Protein AF-A0A7S1HD38-F1 (afdb_monomer_lite)

Structure (mmCIF, N/CA/C/O backbone):
data_AF-A0A7S1HD38-F1
#
_entry.id   AF-A0A7S1HD38-F1
#
loop_
_atom_site.group_PDB
_atom_site.id
_atom_site.type_symbol
_atom_site.label_atom_id
_atom_site.label_alt_id
_atom_site.label_comp_id
_atom_site.label_asym_id
_atom_site.label_entity_id
_atom_site.label_seq_id
_atom_site.pdbx_PDB_ins_code
_atom_site.Cartn_x
_atom_site.Cartn_y
_atom_site.Cartn_z
_atom_site.occupancy
_atom_site.B_iso_or_equiv
_atom_site.auth_seq_id
_atom_site.auth_comp_id
_atom_site.auth_asym_id
_atom_site.auth_atom_id
_atom_site.pdbx_PDB_model_num
ATOM 1 N N . ASN A 1 1 ? 83.736 0.493 -26.907 1.00 44.53 1 ASN A N 1
ATOM 2 C CA . ASN A 1 1 ? 83.013 -0.314 -27.907 1.00 44.53 1 ASN A CA 1
ATOM 3 C C . ASN A 1 1 ? 82.638 0.607 -29.044 1.00 44.53 1 ASN A C 1
ATOM 5 O O . ASN A 1 1 ? 81.553 1.161 -29.029 1.00 44.53 1 ASN A O 1
ATOM 9 N N . SER A 1 2 ? 83.587 0.997 -29.899 1.00 41.41 2 SER A N 1
ATOM 10 C CA . SER A 1 2 ? 84.361 0.103 -30.791 1.00 41.41 2 SER A CA 1
ATOM 11 C C . SER A 1 2 ? 83.361 -0.638 -31.693 1.00 41.41 2 SER A C 1
ATOM 13 O O . SER A 1 2 ? 82.497 -1.325 -31.169 1.00 41.41 2 SER A O 1
ATOM 15 N N . THR A 1 3 ? 83.370 -0.529 -33.017 1.00 50.12 3 THR A N 1
ATOM 16 C CA . THR A 1 3 ? 84.523 -0.379 -33.903 1.00 50.12 3 THR A CA 1
ATOM 17 C C . THR A 1 3 ? 84.022 0.049 -35.282 1.00 50.12 3 THR A C 1
ATOM 19 O O . THR A 1 3 ? 83.012 -0.458 -35.764 1.00 50.12 3 THR A O 1
ATOM 22 N N . SER A 1 4 ? 84.766 0.955 -35.906 1.00 56.19 4 SER A N 1
ATOM 23 C CA . SER A 1 4 ? 84.749 1.279 -37.328 1.00 56.19 4 SER A CA 1
ATOM 24 C C . SER A 1 4 ? 84.862 0.041 -38.224 1.00 56.19 4 SER A C 1
ATOM 26 O O . SER A 1 4 ? 85.579 -0.900 -37.878 1.00 56.19 4 SER A O 1
ATOM 28 N N . ARG A 1 5 ? 84.297 0.112 -39.434 1.00 54.03 5 ARG A N 1
ATOM 29 C CA . ARG A 1 5 ? 85.025 -0.256 -40.659 1.00 54.03 5 ARG A CA 1
ATOM 30 C C . ARG A 1 5 ? 84.313 0.253 -41.910 1.00 54.03 5 ARG A C 1
ATOM 32 O O . ARG A 1 5 ? 83.191 -0.144 -42.204 1.00 54.03 5 ARG A O 1
ATOM 39 N N . GLU A 1 6 ? 85.023 1.132 -42.609 1.00 58.62 6 GLU A N 1
ATOM 40 C CA . GLU A 1 6 ? 84.915 1.394 -44.042 1.00 58.62 6 GLU A CA 1
ATOM 41 C C . GLU A 1 6 ? 85.022 0.094 -44.840 1.00 58.62 6 GLU A C 1
ATOM 43 O O . GLU A 1 6 ? 85.846 -0.748 -44.477 1.00 58.62 6 GLU A O 1
ATOM 48 N N . ILE A 1 7 ? 84.289 -0.001 -45.956 1.00 59.28 7 ILE A N 1
ATOM 49 C CA . ILE A 1 7 ? 84.786 -0.583 -47.211 1.00 59.28 7 ILE A CA 1
ATOM 50 C C . ILE A 1 7 ? 84.172 0.210 -48.377 1.00 59.28 7 ILE A C 1
ATOM 52 O O . ILE A 1 7 ? 82.958 0.200 -48.580 1.00 59.28 7 ILE A O 1
ATOM 56 N N . GLU A 1 8 ? 85.045 0.891 -49.120 1.00 56.03 8 GLU A N 1
ATOM 57 C CA . GLU A 1 8 ? 84.831 1.381 -50.482 1.00 56.03 8 GLU A CA 1
ATOM 58 C C . GLU A 1 8 ? 84.830 0.227 -51.500 1.00 56.03 8 GLU A C 1
ATOM 60 O O . GLU A 1 8 ? 85.534 -0.770 -51.343 1.00 56.03 8 GLU A O 1
ATOM 65 N N . GLY A 1 9 ? 84.099 0.418 -52.597 1.00 45.62 9 GLY A N 1
ATOM 66 C CA . GLY A 1 9 ? 84.144 -0.398 -53.813 1.00 45.62 9 GLY A CA 1
ATOM 67 C C . GLY A 1 9 ? 82.824 -0.213 -54.564 1.00 45.62 9 GLY A C 1
ATOM 68 O O . GLY A 1 9 ? 81.785 -0.639 -54.083 1.00 45.62 9 GLY A O 1
ATOM 69 N N . GLY A 1 10 ? 82.746 0.522 -55.672 1.00 50.19 10 GLY A N 1
ATOM 70 C CA . GLY A 1 10 ? 83.590 0.377 -56.853 1.00 50.19 10 GLY A CA 1
ATOM 71 C C . GLY A 1 10 ? 82.898 -0.611 -57.791 1.00 50.19 10 GLY A C 1
ATOM 72 O O . GLY A 1 10 ? 83.090 -1.815 -57.661 1.00 50.19 10 GLY A O 1
ATOM 73 N N . GLY A 1 11 ? 82.048 -0.108 -58.689 1.00 45.62 11 GLY A N 1
ATOM 74 C CA . GLY A 1 11 ? 81.294 -0.952 -59.615 1.00 45.62 11 GLY A CA 1
ATOM 75 C C . GLY A 1 11 ? 80.188 -0.202 -60.342 1.00 45.62 11 GLY A C 1
ATOM 76 O O . GLY A 1 11 ? 79.011 -0.379 -60.040 1.00 45.62 11 GLY A O 1
ATOM 77 N N . GLU A 1 12 ? 80.574 0.625 -61.312 1.00 52.91 12 GLU A N 1
ATOM 78 C CA . GLU A 1 12 ? 79.694 1.123 -62.369 1.00 52.91 12 GLU A CA 1
ATOM 79 C C . GLU A 1 12 ? 79.200 -0.063 -63.213 1.00 52.91 12 GLU A C 1
ATOM 81 O O . GLU A 1 12 ? 79.776 -0.434 -64.231 1.00 52.91 12 GLU A O 1
ATOM 86 N N . GLY A 1 13 ? 78.132 -0.705 -62.748 1.00 52.00 13 GLY A N 1
ATOM 87 C CA . GLY A 1 13 ? 77.325 -1.630 -63.525 1.00 52.00 13 GLY A CA 1
ATOM 88 C C . GLY A 1 13 ? 76.049 -0.914 -63.925 1.00 52.00 13 GLY A C 1
ATOM 89 O O . GLY A 1 13 ? 75.088 -0.892 -63.159 1.00 52.00 13 GLY A O 1
ATOM 90 N N . ALA A 1 14 ? 76.043 -0.310 -65.112 1.00 53.03 14 ALA A N 1
ATOM 91 C CA . ALA A 1 14 ? 74.829 0.163 -65.757 1.00 53.03 14 ALA A CA 1
ATOM 92 C C . ALA A 1 14 ? 73.923 -1.043 -66.059 1.00 53.03 14 ALA A C 1
ATOM 94 O O . ALA A 1 14 ? 73.911 -1.577 -67.166 1.00 53.03 14 ALA A O 1
ATOM 95 N N . CYS A 1 15 ? 73.170 -1.499 -65.057 1.00 52.84 15 CYS A N 1
ATOM 96 C CA . CYS A 1 15 ? 72.021 -2.363 -65.263 1.00 52.84 15 CYS A CA 1
ATOM 97 C C . CYS A 1 15 ? 70.969 -1.523 -65.981 1.00 52.84 15 CYS A C 1
ATOM 99 O O . CYS A 1 15 ? 70.209 -0.780 -65.361 1.00 52.84 15 CYS A O 1
ATOM 101 N N . GLN A 1 16 ? 70.974 -1.621 -67.310 1.00 55.09 16 GLN A N 1
ATOM 102 C CA . GLN A 1 16 ? 69.841 -1.274 -68.149 1.00 55.09 16 GLN A CA 1
ATOM 103 C C . GLN A 1 16 ? 68.612 -1.972 -67.570 1.00 55.09 16 GLN A C 1
ATOM 105 O O . GLN A 1 16 ? 68.431 -3.181 -67.715 1.00 55.09 16 GLN A O 1
ATOM 110 N N . LEU A 1 17 ? 67.806 -1.195 -66.845 1.00 57.28 17 LEU A N 1
ATOM 111 C CA . LEU A 1 17 ? 66.462 -1.588 -66.473 1.00 57.28 17 LEU A CA 1
ATOM 112 C C . LEU A 1 17 ? 65.741 -1.942 -67.776 1.00 57.28 17 LEU A C 1
ATOM 114 O O . LEU A 1 17 ? 65.718 -1.107 -68.685 1.00 57.28 17 LEU A O 1
ATOM 118 N N . PRO A 1 18 ? 65.170 -3.150 -67.896 1.00 59.44 18 PRO A N 1
ATOM 119 C CA . PRO A 1 18 ? 64.325 -3.465 -69.026 1.00 59.44 18 PRO A CA 1
ATOM 120 C C . PRO A 1 18 ? 63.153 -2.488 -68.976 1.00 59.44 18 PRO A C 1
ATOM 122 O O . PRO A 1 18 ? 62.313 -2.545 -68.078 1.00 59.44 18 PRO A O 1
ATOM 125 N N . THR A 1 19 ? 63.123 -1.552 -69.922 1.00 59.28 19 THR A N 1
ATOM 126 C CA . THR A 1 19 ? 61.936 -0.774 -70.256 1.00 59.28 19 THR A CA 1
ATOM 127 C C . THR A 1 19 ? 60.921 -1.764 -70.803 1.00 59.28 19 THR A C 1
ATOM 129 O O . THR A 1 19 ? 60.842 -1.990 -72.009 1.00 59.28 19 THR A O 1
ATOM 132 N N . ALA A 1 20 ? 60.215 -2.436 -69.892 1.00 58.28 20 ALA A N 1
ATOM 133 C CA . ALA A 1 20 ? 59.027 -3.194 -70.217 1.00 58.28 20 ALA A CA 1
ATOM 134 C C . ALA A 1 20 ? 58.098 -2.218 -70.934 1.00 58.28 20 ALA A C 1
ATOM 136 O O . ALA A 1 20 ? 57.685 -1.216 -70.349 1.00 58.28 20 ALA A O 1
ATOM 137 N N . GLU A 1 21 ? 57.862 -2.461 -72.221 1.00 59.81 21 GLU A N 1
ATOM 138 C CA . GLU A 1 21 ? 56.866 -1.734 -72.990 1.00 59.81 21 GLU A CA 1
ATOM 139 C C . GLU A 1 21 ? 55.526 -1.916 -72.278 1.00 59.81 21 GLU A C 1
ATOM 141 O O . GLU A 1 21 ? 54.903 -2.979 -72.312 1.00 59.81 21 GLU A O 1
ATOM 146 N N . ILE A 1 22 ? 55.140 -0.882 -71.534 1.00 60.56 22 ILE A N 1
ATOM 147 C CA . ILE A 1 22 ? 53.881 -0.819 -70.815 1.00 60.56 22 ILE A CA 1
ATOM 148 C C . ILE A 1 22 ? 52.805 -0.779 -71.896 1.00 60.56 22 ILE A C 1
ATOM 150 O O . ILE A 1 22 ? 52.616 0.245 -72.556 1.00 60.56 22 ILE A O 1
ATOM 154 N N . ASN A 1 23 ? 52.100 -1.894 -72.082 1.00 60.97 23 ASN A N 1
ATOM 155 C CA . ASN A 1 23 ? 50.828 -1.945 -72.797 1.00 60.97 23 ASN A CA 1
ATOM 156 C C . ASN A 1 23 ? 49.798 -1.101 -72.012 1.00 60.97 23 ASN A C 1
ATOM 158 O O . ASN A 1 23 ? 48.935 -1.618 -71.305 1.00 60.97 23 ASN A O 1
ATOM 162 N N . SER A 1 24 ? 49.923 0.227 -72.119 1.00 61.56 24 SER A N 1
ATOM 163 C CA . SER A 1 24 ? 49.395 1.241 -71.189 1.00 61.56 24 SER A CA 1
ATOM 164 C C . SER A 1 24 ? 47.873 1.374 -71.138 1.00 61.56 24 SER A C 1
ATOM 166 O O . SER A 1 24 ? 47.343 2.046 -70.255 1.00 61.56 24 SER A O 1
ATOM 168 N N . GLY A 1 25 ? 47.150 0.716 -72.045 1.00 60.69 25 GLY A N 1
ATOM 169 C CA . GLY A 1 25 ? 45.687 0.743 -72.070 1.00 60.69 25 GLY A CA 1
ATOM 170 C C . GLY A 1 25 ? 45.025 -0.214 -71.072 1.00 60.69 25 GLY A C 1
ATOM 171 O O . GLY A 1 25 ? 43.976 0.109 -70.506 1.00 60.69 25 GLY A O 1
ATOM 172 N N . TYR A 1 26 ? 45.629 -1.383 -70.826 1.00 67.38 26 TYR A N 1
ATOM 173 C CA . TYR A 1 26 ? 45.029 -2.403 -69.959 1.00 67.38 26 TYR A CA 1
ATOM 174 C C . TYR A 1 26 ? 45.266 -2.104 -68.473 1.00 67.38 26 TYR A C 1
ATOM 176 O O . TYR A 1 26 ? 44.340 -2.243 -67.674 1.00 67.38 26 TYR A O 1
ATOM 184 N N . ASP A 1 27 ? 46.439 -1.580 -68.113 1.00 79.38 27 ASP A N 1
ATOM 185 C CA . ASP A 1 27 ? 46.802 -1.324 -66.713 1.00 79.38 27 ASP A CA 1
ATOM 186 C C . ASP A 1 27 ? 45.976 -0.197 -66.077 1.00 79.38 27 ASP A C 1
ATOM 188 O O . ASP A 1 27 ? 45.538 -0.316 -64.933 1.00 79.38 27 ASP A O 1
ATOM 192 N N . ALA A 1 28 ? 45.681 0.873 -66.824 1.00 82.81 28 ALA A N 1
ATOM 193 C CA . ALA A 1 28 ? 44.869 1.983 -66.321 1.00 82.81 28 ALA A CA 1
ATOM 194 C C . ALA A 1 28 ? 43.409 1.569 -66.070 1.00 82.81 28 ALA A C 1
ATOM 196 O O . ALA A 1 28 ? 42.813 1.948 -65.060 1.00 82.81 28 ALA A O 1
ATOM 197 N N . THR A 1 29 ? 42.846 0.751 -66.964 1.00 85.44 29 THR A N 1
ATOM 198 C CA . THR A 1 29 ? 41.470 0.247 -66.841 1.00 85.44 29 THR A CA 1
ATOM 199 C C . THR A 1 29 ? 41.341 -0.697 -65.648 1.00 85.44 29 THR A C 1
ATOM 201 O O . THR A 1 29 ? 40.405 -0.580 -64.856 1.00 85.44 29 THR A O 1
ATOM 204 N N . VAL A 1 30 ? 42.313 -1.597 -65.474 1.00 89.62 30 VAL A N 1
ATOM 205 C CA . VAL A 1 30 ? 42.367 -2.523 -64.338 1.00 89.62 30 VAL A CA 1
ATOM 206 C C . VAL A 1 30 ? 42.543 -1.757 -63.024 1.00 89.62 30 VAL A C 1
ATOM 208 O O . VAL A 1 30 ? 41.813 -2.008 -62.066 1.00 89.62 30 VAL A O 1
ATOM 211 N N . LEU A 1 31 ? 43.436 -0.767 -62.979 1.00 88.50 31 LEU A N 1
ATOM 212 C CA . LEU A 1 31 ? 43.665 0.053 -61.789 1.00 88.50 31 LEU A CA 1
ATOM 213 C C . LEU A 1 31 ? 42.431 0.884 -61.406 1.00 88.50 31 LEU A C 1
ATOM 215 O O . LEU A 1 31 ? 42.083 0.962 -60.227 1.00 88.50 31 LEU A O 1
ATOM 219 N N . PHE A 1 32 ? 41.728 1.457 -62.385 1.00 91.69 32 PHE A N 1
ATOM 220 C CA . PHE A 1 32 ? 40.479 2.179 -62.141 1.00 91.69 32 PHE A CA 1
ATOM 221 C C . PHE A 1 32 ? 39.370 1.249 -61.637 1.00 91.69 32 PHE A C 1
ATOM 223 O O . PHE A 1 32 ? 38.647 1.591 -60.698 1.00 91.69 32 PHE A O 1
ATOM 230 N N . PHE A 1 33 ? 39.263 0.051 -62.212 1.00 93.94 33 PHE A N 1
ATOM 231 C CA . PHE A 1 33 ? 38.321 -0.968 -61.763 1.00 93.94 33 PHE A CA 1
ATOM 232 C C . PHE A 1 33 ? 38.586 -1.379 -60.309 1.00 93.94 33 PHE A C 1
ATOM 234 O O . PHE A 1 33 ? 37.673 -1.346 -59.488 1.00 93.94 33 PHE A O 1
ATOM 241 N N . PHE A 1 34 ? 39.835 -1.681 -59.951 1.00 93.75 34 PHE A N 1
ATOM 242 C CA . PHE A 1 34 ? 40.180 -2.039 -58.574 1.00 93.75 34 PHE A CA 1
ATOM 243 C C . PHE A 1 34 ? 39.989 -0.876 -57.602 1.00 93.75 34 PHE A C 1
ATOM 245 O O . PHE A 1 34 ? 39.435 -1.074 -56.525 1.00 93.75 34 PHE A O 1
ATOM 252 N N . SER A 1 35 ? 40.392 0.338 -57.981 1.00 94.19 35 SER A N 1
ATOM 253 C CA . SER A 1 35 ? 40.224 1.525 -57.139 1.00 94.19 35 SER A CA 1
ATOM 254 C C . SER A 1 35 ? 38.746 1.816 -56.869 1.00 94.19 35 SER A C 1
ATOM 256 O O . SER A 1 35 ? 38.334 1.936 -55.716 1.00 94.19 35 SER A O 1
ATOM 258 N N . SER A 1 36 ? 37.913 1.833 -57.914 1.00 95.25 36 SER A N 1
ATOM 259 C CA . SER A 1 36 ? 36.468 2.046 -57.771 1.00 95.25 36 SER A CA 1
ATOM 260 C C . SER A 1 36 ? 35.791 0.927 -56.978 1.00 95.25 36 SER A C 1
ATOM 262 O O . SER A 1 36 ? 34.984 1.215 -56.095 1.00 95.25 36 SER A O 1
ATOM 264 N N . PHE A 1 37 ? 36.166 -0.334 -57.209 1.00 95.31 37 PHE A N 1
ATOM 265 C CA . PHE A 1 37 ? 35.668 -1.468 -56.434 1.00 95.31 37 PHE A CA 1
ATOM 266 C C . PHE A 1 37 ? 36.031 -1.353 -54.950 1.00 95.31 37 PHE A C 1
ATOM 268 O O . PHE A 1 37 ? 35.157 -1.504 -54.102 1.00 95.31 37 PHE A O 1
ATOM 275 N N . VAL A 1 38 ? 37.288 -1.038 -54.619 1.00 95.56 38 VAL A N 1
ATOM 276 C CA . VAL A 1 38 ? 37.741 -0.893 -53.227 1.00 95.56 38 VAL A CA 1
ATOM 277 C C . VAL A 1 38 ? 37.045 0.278 -52.542 1.00 95.56 38 VAL A C 1
ATOM 279 O O . VAL A 1 38 ? 36.614 0.128 -51.400 1.00 95.56 38 VAL A O 1
ATOM 282 N N . ILE A 1 39 ? 36.881 1.416 -53.222 1.00 95.94 39 ILE A N 1
ATOM 283 C CA . ILE A 1 39 ? 36.178 2.586 -52.677 1.00 95.94 39 ILE A CA 1
ATOM 284 C C . ILE A 1 39 ? 34.712 2.236 -52.402 1.00 95.94 39 ILE A C 1
ATOM 286 O O . ILE A 1 39 ? 34.227 2.465 -51.297 1.00 95.94 39 ILE A O 1
ATOM 290 N N . ILE A 1 40 ? 34.013 1.632 -53.365 1.00 94.62 40 ILE A N 1
ATOM 291 C CA . ILE A 1 40 ? 32.599 1.264 -53.216 1.00 94.62 40 ILE A CA 1
ATOM 292 C C . ILE A 1 40 ? 32.431 0.191 -52.136 1.00 94.62 40 ILE A C 1
ATOM 294 O O . ILE A 1 40 ? 31.593 0.340 -51.250 1.00 94.62 40 ILE A O 1
ATOM 298 N N . ALA A 1 41 ? 33.240 -0.868 -52.157 1.00 95.50 41 ALA A N 1
ATOM 299 C CA . ALA A 1 41 ? 33.150 -1.948 -51.183 1.00 95.50 41 ALA A CA 1
ATOM 300 C C . ALA A 1 41 ? 33.487 -1.463 -49.766 1.00 95.50 41 ALA A C 1
ATOM 302 O O . ALA A 1 41 ? 32.729 -1.705 -48.831 1.00 95.50 41 ALA A O 1
ATOM 303 N N . THR A 1 42 ? 34.583 -0.726 -49.597 1.00 94.31 42 THR A N 1
ATOM 304 C CA . THR A 1 42 ? 35.031 -0.289 -48.267 1.00 94.31 42 THR A CA 1
ATOM 305 C C . THR A 1 42 ? 34.136 0.807 -47.702 1.00 94.31 42 THR A C 1
ATOM 307 O O . THR A 1 42 ? 33.825 0.777 -46.518 1.00 94.31 42 THR A O 1
ATOM 310 N N . ILE A 1 43 ? 33.682 1.763 -48.520 1.00 94.81 43 ILE A N 1
ATOM 311 C CA . ILE A 1 43 ? 32.848 2.865 -48.025 1.00 94.81 43 ILE A CA 1
ATOM 312 C C . ILE A 1 43 ? 31.388 2.434 -47.898 1.00 94.81 43 ILE A C 1
ATOM 314 O O . ILE A 1 43 ? 30.750 2.757 -46.903 1.00 94.81 43 ILE A O 1
ATOM 318 N N . ILE A 1 44 ? 30.823 1.722 -48.875 1.00 96.31 44 ILE A N 1
ATOM 319 C CA . ILE A 1 44 ? 29.383 1.434 -48.877 1.00 96.31 44 ILE A CA 1
ATOM 320 C C . ILE A 1 44 ? 29.081 0.137 -48.124 1.00 96.31 44 ILE A C 1
ATOM 322 O O . ILE A 1 44 ? 28.258 0.158 -47.210 1.00 96.31 44 ILE A O 1
ATOM 326 N N . LEU A 1 45 ? 29.748 -0.981 -48.446 1.00 94.75 45 LEU A N 1
ATOM 327 C CA . LEU A 1 45 ? 29.399 -2.270 -47.828 1.00 94.75 45 LEU A CA 1
ATOM 328 C C . LEU A 1 45 ? 29.723 -2.294 -46.333 1.00 94.75 45 LEU A C 1
ATOM 330 O O . LEU A 1 45 ? 28.890 -2.750 -45.552 1.00 94.75 45 LEU A O 1
ATOM 334 N N . VAL A 1 46 ? 30.879 -1.767 -45.912 1.00 95.75 46 VAL A N 1
ATOM 335 C CA . VAL A 1 46 ? 31.245 -1.748 -44.482 1.00 95.75 46 VAL A CA 1
ATOM 336 C C . VAL A 1 46 ? 30.264 -0.897 -43.681 1.00 95.75 46 VAL A C 1
ATOM 338 O O . VAL A 1 46 ? 29.780 -1.349 -42.648 1.00 95.75 46 VAL A O 1
ATOM 341 N N . ASN A 1 47 ? 29.905 0.294 -44.170 1.00 95.25 47 ASN A N 1
ATOM 342 C CA . ASN A 1 47 ? 28.965 1.167 -43.464 1.00 95.25 47 ASN A CA 1
ATOM 343 C C . ASN A 1 47 ? 27.562 0.552 -43.361 1.00 95.25 47 ASN A C 1
ATOM 345 O O . ASN A 1 47 ? 26.938 0.654 -42.305 1.00 95.25 47 ASN A O 1
ATOM 349 N N . ILE A 1 48 ? 27.080 -0.131 -44.408 1.00 97.25 48 ILE A N 1
ATOM 350 C CA . ILE A 1 48 ? 25.801 -0.858 -44.356 1.00 97.25 48 ILE A CA 1
ATOM 351 C C . ILE A 1 48 ? 25.861 -1.970 -43.305 1.00 97.25 48 ILE A C 1
ATOM 353 O O . ILE A 1 48 ? 24.960 -2.076 -42.476 1.00 97.25 48 ILE A O 1
ATOM 357 N N . VAL A 1 49 ? 26.923 -2.779 -43.304 1.00 97.69 49 VAL A N 1
ATOM 358 C CA . VAL A 1 49 ? 27.076 -3.874 -42.337 1.00 97.69 49 VAL A CA 1
ATOM 359 C C . VAL A 1 49 ? 27.149 -3.338 -40.907 1.00 97.69 49 VAL A C 1
ATOM 361 O O . VAL A 1 49 ? 26.463 -3.860 -40.034 1.00 97.69 49 VAL A O 1
ATOM 364 N N . VAL A 1 50 ? 27.918 -2.274 -40.661 1.00 97.62 50 VAL A N 1
ATOM 365 C CA . VAL A 1 50 ? 28.010 -1.642 -39.335 1.00 97.62 50 VAL A CA 1
ATOM 366 C C . VAL A 1 50 ? 26.650 -1.122 -38.878 1.00 97.62 50 VAL A C 1
ATOM 368 O O . VAL A 1 50 ? 26.277 -1.357 -37.732 1.00 97.62 50 VAL A O 1
ATOM 371 N N . ALA A 1 51 ? 25.889 -0.471 -39.761 1.00 97.94 51 ALA A N 1
ATOM 372 C CA . ALA A 1 51 ? 24.555 0.017 -39.427 1.00 97.94 51 ALA A CA 1
ATOM 373 C C . ALA A 1 51 ? 23.610 -1.130 -39.034 1.00 97.94 51 ALA A C 1
ATOM 375 O O . ALA A 1 51 ? 22.945 -1.042 -38.005 1.00 97.94 51 ALA A O 1
ATOM 376 N N . VAL A 1 52 ? 23.606 -2.228 -39.796 1.00 97.94 52 VAL A N 1
ATOM 377 C CA . VAL A 1 52 ? 22.774 -3.408 -39.500 1.00 97.94 52 VAL A CA 1
ATOM 378 C C . VAL A 1 52 ? 23.189 -4.075 -38.184 1.00 97.94 52 VAL A C 1
ATOM 380 O O . VAL A 1 52 ? 22.331 -4.446 -37.385 1.00 97.94 52 VAL A O 1
ATOM 383 N N . LEU A 1 53 ? 24.494 -4.205 -37.922 1.00 97.25 53 LEU A N 1
ATOM 384 C CA . LEU A 1 53 ? 24.991 -4.794 -36.675 1.00 97.25 53 LEU A CA 1
ATOM 385 C C . LEU A 1 53 ? 24.680 -3.920 -35.454 1.00 97.25 53 LEU A C 1
ATOM 387 O O . LEU A 1 53 ? 24.326 -4.452 -34.403 1.00 97.25 53 LEU A O 1
ATOM 391 N N . LEU A 1 54 ? 24.797 -2.596 -35.582 1.00 97.75 54 LEU A N 1
ATOM 392 C CA . LEU A 1 54 ? 24.444 -1.670 -34.507 1.00 97.75 54 LEU A CA 1
ATOM 393 C C . LEU A 1 54 ? 22.945 -1.689 -34.214 1.00 97.75 54 LEU A C 1
ATOM 395 O O . LEU A 1 54 ? 22.572 -1.672 -33.043 1.00 97.75 54 LEU A O 1
ATOM 399 N N . ASP A 1 55 ? 22.100 -1.762 -35.240 1.00 97.88 55 ASP A N 1
ATOM 400 C CA . ASP A 1 55 ? 20.649 -1.807 -35.058 1.00 97.88 55 ASP A CA 1
ATOM 401 C C . ASP A 1 55 ? 20.207 -3.084 -34.326 1.00 97.88 55 ASP A C 1
ATOM 403 O O . ASP A 1 55 ? 19.498 -3.011 -33.318 1.00 97.88 55 ASP A O 1
ATOM 407 N N . GLU A 1 56 ? 20.715 -4.257 -34.732 1.00 97.12 56 GLU A N 1
ATOM 408 C CA . GLU A 1 56 ? 20.402 -5.511 -34.031 1.00 97.12 56 GLU A CA 1
ATOM 409 C C . GLU A 1 56 ? 20.977 -5.523 -32.607 1.00 97.12 56 GLU A C 1
ATOM 411 O O . GLU A 1 56 ? 20.319 -6.004 -31.682 1.00 97.12 56 GLU A O 1
ATOM 416 N N . PHE A 1 57 ? 22.164 -4.947 -32.389 1.00 97.75 57 PHE A N 1
ATOM 417 C CA . PHE A 1 57 ? 22.735 -4.812 -31.048 1.00 97.75 57 PHE A CA 1
ATOM 418 C C . PHE A 1 57 ? 21.866 -3.930 -30.142 1.00 97.75 57 PHE A C 1
ATOM 420 O O . PHE A 1 57 ? 21.528 -4.345 -29.032 1.00 97.75 57 PHE A O 1
ATOM 427 N N . ILE A 1 58 ? 21.453 -2.747 -30.612 1.00 96.69 58 ILE A N 1
ATOM 428 C CA . ILE A 1 58 ? 20.579 -1.836 -29.856 1.00 96.69 58 ILE A CA 1
ATOM 429 C C . ILE A 1 58 ? 19.243 -2.524 -29.554 1.00 96.69 58 ILE A C 1
ATOM 431 O O . ILE A 1 58 ? 18.783 -2.498 -28.409 1.00 96.69 58 ILE A O 1
ATOM 435 N N . CYS A 1 59 ? 18.657 -3.210 -30.540 1.00 96.69 59 CYS A N 1
ATOM 436 C CA . CYS A 1 59 ? 17.435 -3.984 -30.351 1.00 96.69 59 CYS A CA 1
ATOM 437 C C . CYS A 1 59 ? 17.607 -5.101 -29.311 1.00 96.69 59 CYS A C 1
ATOM 439 O O . CYS A 1 59 ? 16.748 -5.264 -28.444 1.00 96.69 59 CYS A O 1
ATOM 441 N N . SER A 1 60 ? 18.701 -5.865 -29.360 1.00 96.62 60 SER A N 1
ATOM 442 C CA . SER A 1 60 ? 18.973 -6.938 -28.398 1.00 96.62 60 SER A CA 1
ATOM 443 C C . SER A 1 60 ? 19.138 -6.399 -26.978 1.00 96.62 60 SER A C 1
ATOM 445 O O . SER A 1 60 ? 18.514 -6.916 -26.053 1.00 96.62 60 SER A O 1
ATOM 447 N N . VAL A 1 61 ? 19.919 -5.327 -26.804 1.00 96.50 61 VAL A N 1
ATOM 448 C CA . VAL A 1 61 ? 20.134 -4.688 -25.497 1.00 96.50 61 VAL A CA 1
ATOM 449 C C . VAL A 1 61 ? 18.821 -4.153 -24.927 1.00 96.50 61 VAL A C 1
ATOM 451 O O . VAL A 1 61 ? 18.547 -4.341 -23.740 1.00 96.50 61 VAL A O 1
ATOM 454 N N . GLN A 1 62 ? 17.976 -3.538 -25.759 1.00 95.19 62 GLN A N 1
ATOM 455 C CA . GLN A 1 62 ? 16.674 -3.042 -25.320 1.00 95.19 62 GLN A CA 1
ATOM 456 C C . GLN A 1 62 ? 15.744 -4.189 -24.897 1.00 95.19 62 GLN A C 1
ATOM 458 O O . GLN A 1 62 ? 15.175 -4.136 -23.809 1.00 95.19 62 GLN A O 1
ATOM 463 N N . ARG A 1 63 ? 15.646 -5.267 -25.691 1.00 95.12 63 ARG A N 1
ATOM 464 C CA . ARG A 1 63 ? 14.841 -6.453 -25.337 1.00 95.12 63 ARG A CA 1
ATOM 465 C C . ARG A 1 63 ? 15.300 -7.080 -24.021 1.00 95.12 63 ARG A C 1
ATOM 467 O O . ARG A 1 63 ? 14.465 -7.514 -23.229 1.00 95.12 63 ARG A O 1
ATOM 474 N N . ASP A 1 64 ? 16.605 -7.161 -23.787 1.00 93.38 64 ASP A N 1
ATOM 475 C CA . ASP A 1 64 ? 17.143 -7.752 -22.561 1.00 93.38 64 ASP A CA 1
ATOM 476 C C . ASP A 1 64 ? 16.907 -6.856 -21.343 1.00 93.38 64 ASP A C 1
ATOM 478 O O . ASP A 1 64 ? 16.542 -7.358 -20.275 1.00 93.38 64 ASP A O 1
ATOM 482 N N . LYS A 1 65 ? 17.004 -5.532 -21.512 1.00 93.25 65 LYS A N 1
ATOM 483 C CA . LYS A 1 65 ? 16.596 -4.566 -20.488 1.00 93.25 65 LYS A CA 1
ATOM 484 C C . LYS A 1 65 ? 15.111 -4.714 -20.145 1.00 93.25 65 LYS A C 1
ATOM 486 O O . LYS A 1 65 ? 14.777 -4.822 -18.966 1.00 93.25 65 LYS A O 1
ATOM 491 N N . ASP A 1 66 ? 14.241 -4.805 -21.148 1.00 92.56 66 ASP A N 1
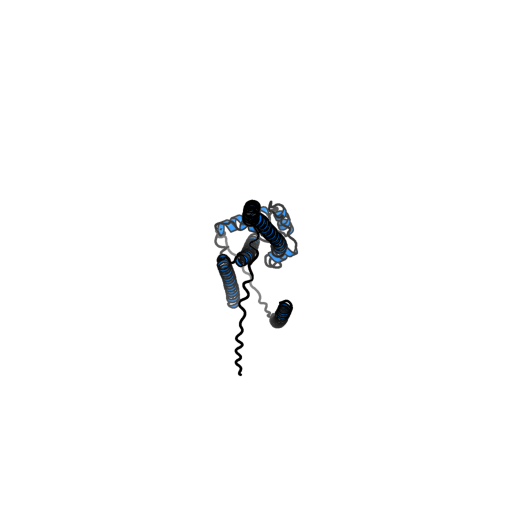ATOM 492 C CA . ASP A 1 66 ? 12.795 -4.948 -20.953 1.00 92.56 66 ASP A CA 1
ATOM 493 C C . ASP A 1 66 ? 12.446 -6.269 -20.243 1.00 92.56 66 ASP A C 1
ATOM 495 O O . ASP A 1 66 ? 11.638 -6.294 -19.312 1.00 92.56 66 ASP A O 1
ATOM 499 N N . LYS A 1 67 ? 13.102 -7.379 -20.617 1.00 92.88 67 LYS A N 1
ATOM 500 C CA . LYS A 1 67 ? 12.950 -8.674 -19.930 1.00 92.88 67 LYS A CA 1
ATOM 501 C C . LYS A 1 67 ? 13.393 -8.602 -18.474 1.00 92.88 67 LYS A C 1
ATOM 503 O O . LYS A 1 67 ? 12.722 -9.165 -17.608 1.00 92.88 67 LYS A O 1
ATOM 508 N N . LEU A 1 68 ? 14.513 -7.936 -18.195 1.00 90.06 68 LEU A N 1
ATOM 509 C CA . LEU A 1 68 ? 15.011 -7.768 -16.833 1.00 90.06 68 LEU A CA 1
ATOM 510 C C . LEU A 1 68 ? 14.053 -6.912 -15.996 1.00 90.06 68 LEU A C 1
ATOM 512 O O . LEU A 1 68 ? 13.784 -7.248 -14.842 1.00 90.06 68 LEU A O 1
ATOM 516 N N . GLU A 1 69 ? 13.511 -5.833 -16.562 1.00 87.19 69 GLU A N 1
ATOM 517 C CA . GLU A 1 69 ? 12.504 -5.001 -15.900 1.00 87.19 69 GLU A CA 1
ATOM 518 C C . GLU A 1 69 ? 11.218 -5.783 -15.610 1.00 87.19 69 GLU A C 1
ATOM 520 O O . GLU A 1 69 ? 10.695 -5.708 -14.496 1.00 87.19 69 GLU A O 1
ATOM 525 N N . GLU A 1 70 ? 10.739 -6.599 -16.550 1.00 88.12 70 GLU A N 1
ATOM 526 C CA . GLU A 1 70 ? 9.559 -7.437 -16.335 1.00 88.12 70 GLU A CA 1
ATOM 527 C C . GLU A 1 70 ? 9.811 -8.519 -15.272 1.00 88.12 70 GLU A C 1
ATOM 529 O O . GLU A 1 70 ? 8.985 -8.716 -14.378 1.00 88.12 70 GLU A O 1
ATOM 534 N N . GLN A 1 71 ? 10.982 -9.164 -15.274 1.00 86.56 71 GLN A N 1
ATOM 535 C CA . GLN A 1 71 ? 11.360 -10.098 -14.207 1.00 86.56 71 GLN A CA 1
ATOM 536 C C . GLN A 1 71 ? 11.430 -9.409 -12.841 1.00 86.56 71 GLN A C 1
ATOM 538 O O . GLN A 1 71 ? 10.921 -9.950 -11.856 1.00 86.56 71 GLN A O 1
ATOM 543 N N . LYS A 1 72 ? 11.993 -8.196 -12.769 1.00 81.94 72 LYS A N 1
ATOM 544 C CA . LYS A 1 72 ? 12.003 -7.391 -11.540 1.00 81.94 72 LYS A CA 1
ATOM 545 C C . LYS A 1 72 ? 10.585 -7.060 -11.076 1.00 81.94 72 LYS A C 1
ATOM 547 O O . LYS A 1 72 ? 10.300 -7.236 -9.894 1.00 81.94 72 LYS A O 1
ATOM 552 N N . ARG A 1 73 ? 9.678 -6.680 -11.985 1.00 77.19 73 ARG A N 1
ATOM 553 C CA . ARG A 1 73 ? 8.253 -6.441 -11.677 1.00 77.19 73 ARG A CA 1
ATOM 554 C C . ARG A 1 73 ? 7.541 -7.699 -11.187 1.00 77.19 73 ARG A C 1
ATOM 556 O O . ARG A 1 73 ? 6.660 -7.626 -10.335 1.00 77.19 73 ARG A O 1
ATOM 563 N N . GLN A 1 74 ? 7.894 -8.870 -11.705 1.00 81.06 74 GLN A N 1
ATOM 564 C CA . GLN A 1 74 ? 7.310 -10.131 -11.248 1.00 81.06 74 GLN A CA 1
ATOM 565 C C . GLN A 1 74 ? 7.849 -10.559 -9.880 1.00 81.06 74 GLN A C 1
ATOM 567 O O . GLN A 1 74 ? 7.088 -11.049 -9.041 1.00 81.06 74 GLN A O 1
ATOM 572 N N . LEU A 1 75 ? 9.143 -10.359 -9.626 1.00 79.06 75 LEU A N 1
ATOM 573 C CA . LEU A 1 75 ? 9.751 -10.627 -8.324 1.00 79.06 75 LEU A CA 1
ATOM 574 C C . LEU A 1 75 ? 9.240 -9.657 -7.257 1.00 79.06 75 LEU A C 1
ATOM 576 O O . LEU A 1 75 ? 8.906 -10.103 -6.160 1.00 79.06 75 LEU A O 1
ATOM 580 N N . SER A 1 76 ? 9.089 -8.369 -7.582 1.00 73.12 76 SER A N 1
ATOM 581 C CA . SER A 1 76 ? 8.512 -7.389 -6.658 1.00 73.12 76 SER A CA 1
ATOM 582 C C . SER A 1 76 ? 7.070 -7.747 -6.300 1.00 73.12 76 SER A C 1
ATOM 584 O O . SER A 1 76 ? 6.736 -7.768 -5.118 1.00 73.12 76 SER A O 1
ATOM 586 N N . LYS A 1 77 ? 6.250 -8.184 -7.269 1.00 73.50 77 LYS A N 1
ATOM 587 C CA . LYS A 1 77 ? 4.900 -8.716 -7.003 1.00 73.50 77 LYS A CA 1
ATOM 588 C C . LYS A 1 77 ? 4.917 -9.904 -6.035 1.00 73.50 77 LYS A C 1
ATOM 590 O O . LYS A 1 77 ? 4.074 -9.972 -5.148 1.00 73.50 77 LYS A O 1
ATOM 595 N N . LYS A 1 78 ? 5.871 -10.836 -6.160 1.00 72.44 78 LYS A N 1
ATOM 596 C CA . LYS A 1 78 ? 5.982 -11.989 -5.241 1.00 72.44 78 LYS A CA 1
ATOM 597 C C . LYS A 1 78 ? 6.377 -11.572 -3.824 1.00 72.44 78 LYS A C 1
ATOM 599 O O . LYS A 1 78 ? 5.858 -12.139 -2.864 1.00 72.44 78 LYS A O 1
ATOM 604 N N . THR A 1 79 ? 7.278 -10.604 -3.689 1.00 67.75 79 THR A N 1
ATOM 605 C CA . THR A 1 79 ? 7.709 -10.086 -2.383 1.00 67.75 79 THR A CA 1
ATOM 606 C C . THR A 1 79 ? 6.617 -9.247 -1.725 1.00 67.75 79 THR A C 1
ATOM 608 O O . THR A 1 79 ? 6.415 -9.356 -0.518 1.00 67.75 79 THR A O 1
ATOM 611 N N . TYR A 1 80 ? 5.843 -8.504 -2.518 1.00 65.88 80 TYR A N 1
ATOM 612 C CA . TYR A 1 80 ? 4.720 -7.695 -2.051 1.00 65.88 80 TYR A CA 1
ATOM 613 C C . TYR A 1 80 ? 3.699 -8.522 -1.255 1.00 65.88 80 TYR A C 1
ATOM 615 O O . TYR A 1 80 ? 3.303 -8.132 -0.159 1.00 65.88 80 TYR A O 1
ATOM 623 N N . TYR A 1 81 ? 3.358 -9.731 -1.718 1.00 65.38 81 TYR A N 1
ATOM 624 C CA . TYR A 1 81 ? 2.435 -10.616 -0.990 1.00 65.38 81 TYR A CA 1
ATOM 625 C C . TYR A 1 81 ? 2.946 -11.087 0.378 1.00 65.38 81 TYR A C 1
ATOM 627 O O . TYR A 1 81 ? 2.142 -11.537 1.188 1.00 65.38 81 TYR A O 1
ATOM 635 N N . LYS A 1 82 ? 4.255 -11.016 0.652 1.00 70.12 82 LYS A N 1
ATOM 636 C CA . LYS A 1 82 ? 4.815 -11.426 1.950 1.00 70.12 82 LYS A CA 1
ATOM 637 C C . LYS A 1 82 ? 4.754 -10.325 3.003 1.00 70.12 82 LYS A C 1
ATOM 639 O O . LYS A 1 82 ? 4.791 -10.635 4.188 1.00 70.12 82 LYS A O 1
ATOM 644 N N . ILE A 1 83 ? 4.714 -9.066 2.575 1.00 78.81 83 ILE A N 1
ATOM 645 C CA . ILE A 1 83 ? 4.789 -7.899 3.464 1.00 78.81 83 ILE A CA 1
ATOM 646 C C . ILE A 1 83 ? 3.427 -7.192 3.556 1.00 78.81 83 ILE A C 1
ATOM 648 O O . ILE A 1 83 ? 3.170 -6.470 4.519 1.00 78.81 83 ILE A O 1
ATOM 652 N N . SER A 1 84 ? 2.534 -7.425 2.589 1.00 86.62 84 SER A N 1
ATOM 653 C CA . SER A 1 84 ? 1.197 -6.840 2.575 1.00 86.62 84 SER A CA 1
ATOM 654 C C . SER A 1 84 ? 0.325 -7.381 3.714 1.00 86.62 84 SER A C 1
ATOM 656 O O . SER A 1 84 ? 0.237 -8.587 3.947 1.00 86.62 84 SER A O 1
ATOM 658 N N . GLY A 1 85 ? -0.326 -6.469 4.434 1.00 93.44 85 GLY A N 1
ATOM 659 C CA . GLY A 1 85 ? -1.289 -6.804 5.476 1.00 93.44 85 GLY A CA 1
ATOM 660 C C . GLY A 1 85 ? -2.625 -7.256 4.886 1.00 93.44 85 GLY A C 1
ATOM 661 O O . GLY A 1 85 ? -3.040 -6.795 3.823 1.00 93.44 85 GLY A O 1
ATOM 662 N N . ALA A 1 86 ? -3.361 -8.105 5.612 1.00 95.50 86 ALA A N 1
ATOM 663 C CA . ALA A 1 86 ? -4.651 -8.636 5.157 1.00 95.50 86 ALA A CA 1
ATOM 664 C C . ALA A 1 86 ? -5.690 -7.547 4.807 1.00 95.50 86 ALA A C 1
ATOM 666 O O . ALA A 1 86 ? -6.578 -7.779 3.987 1.00 95.50 86 ALA A O 1
ATOM 667 N N . LEU A 1 87 ? -5.579 -6.353 5.406 1.00 97.44 87 LEU A N 1
ATOM 668 C CA . LEU A 1 87 ? -6.490 -5.227 5.178 1.00 97.44 87 LEU A CA 1
ATOM 669 C C . LEU A 1 87 ? -6.009 -4.229 4.111 1.00 97.44 87 LEU A C 1
ATOM 671 O O . LEU A 1 87 ? -6.755 -3.307 3.792 1.00 97.44 87 LEU A O 1
ATOM 675 N N . ASP A 1 88 ? -4.822 -4.392 3.523 1.00 96.44 88 ASP A N 1
ATOM 676 C CA . ASP A 1 88 ? -4.239 -3.414 2.588 1.00 96.44 88 ASP A CA 1
ATOM 677 C C . ASP A 1 88 ? -5.161 -3.016 1.411 1.00 96.44 88 ASP A C 1
ATOM 679 O O . ASP A 1 88 ? -5.241 -1.817 1.113 1.00 96.44 88 ASP A O 1
ATOM 683 N N . PRO A 1 89 ? -5.937 -3.929 0.780 1.00 96.19 89 PRO A N 1
ATOM 684 C CA . PRO A 1 89 ? -6.874 -3.546 -0.283 1.00 96.19 89 PRO A CA 1
ATOM 685 C C . PRO A 1 89 ? -7.950 -2.559 0.191 1.00 96.19 89 PRO A C 1
ATOM 687 O O . PRO A 1 89 ? -8.335 -1.644 -0.534 1.00 96.19 89 PRO A O 1
ATOM 690 N N . LEU A 1 90 ? -8.418 -2.717 1.431 1.00 97.31 90 LEU A N 1
ATOM 691 C CA . LEU A 1 90 ? -9.355 -1.791 2.063 1.00 97.31 90 LEU A CA 1
ATOM 692 C C . LEU A 1 90 ? -8.654 -0.477 2.428 1.00 97.31 90 LEU A C 1
ATOM 694 O O . LEU A 1 90 ? -9.181 0.600 2.145 1.00 97.31 90 LEU A O 1
ATOM 698 N N . LEU A 1 91 ? -7.462 -0.548 3.022 1.00 97.81 91 LEU A N 1
ATOM 699 C CA . LEU A 1 91 ? -6.708 0.632 3.457 1.00 97.81 91 LEU A CA 1
ATOM 700 C C . LEU A 1 91 ? -6.329 1.540 2.284 1.00 97.81 91 LEU A C 1
ATOM 702 O O . LEU A 1 91 ? -6.368 2.756 2.430 1.00 97.81 91 LEU A O 1
ATOM 706 N N . THR A 1 92 ? -6.083 0.968 1.105 1.00 96.00 92 THR A N 1
ATOM 707 C CA . THR A 1 92 ? -5.856 1.719 -0.141 1.00 96.00 92 THR A CA 1
ATOM 708 C C . THR A 1 92 ? -7.031 2.652 -0.464 1.00 96.00 92 THR A C 1
ATOM 710 O O . THR A 1 92 ? -6.836 3.811 -0.832 1.00 96.00 92 THR A O 1
ATOM 713 N N . SER A 1 93 ? -8.271 2.189 -0.267 1.00 96.12 93 SER A N 1
ATOM 714 C CA . SER A 1 93 ? -9.463 3.025 -0.470 1.00 96.12 93 SER A CA 1
ATOM 715 C C . SER A 1 93 ? -9.625 4.105 0.609 1.00 96.12 93 SER A C 1
ATOM 717 O O . SER A 1 93 ? -10.112 5.198 0.322 1.00 96.12 93 SER A O 1
ATOM 719 N N . LEU A 1 94 ? -9.174 3.827 1.837 1.00 97.06 94 LEU A N 1
ATOM 720 C CA . LEU A 1 94 ? -9.244 4.760 2.965 1.00 97.06 94 LEU A CA 1
ATOM 721 C C . LEU A 1 94 ? -8.111 5.790 2.975 1.00 97.06 94 LEU A C 1
ATOM 723 O O . LEU A 1 94 ? -8.287 6.842 3.577 1.00 97.06 94 LEU A O 1
ATOM 727 N N . ALA A 1 95 ? -6.985 5.519 2.310 1.00 96.81 95 ALA A N 1
ATOM 728 C CA . ALA A 1 95 ? -5.816 6.400 2.273 1.00 96.81 95 ALA A CA 1
ATOM 729 C C . ALA A 1 95 ? -6.095 7.763 1.614 1.00 96.81 95 ALA A C 1
ATOM 731 O O . ALA A 1 95 ? -5.418 8.741 1.910 1.00 96.81 95 ALA A O 1
ATOM 732 N N . HIS A 1 96 ? -7.124 7.844 0.769 1.00 95.69 96 HIS A N 1
ATOM 733 C CA . HIS A 1 96 ? -7.537 9.062 0.073 1.00 95.69 96 HIS A CA 1
ATOM 734 C C . HIS A 1 96 ? -8.542 9.872 0.911 1.00 95.69 96 HIS A C 1
ATOM 736 O O . HIS A 1 96 ? -9.715 10.005 0.539 1.00 95.69 96 HIS A O 1
ATOM 742 N N . PHE A 1 97 ? -8.099 10.371 2.067 1.00 97.00 97 PHE A N 1
ATOM 743 C CA . PHE A 1 97 ? -8.879 11.243 2.951 1.00 97.00 97 PHE A CA 1
ATOM 744 C C . PHE A 1 97 ? -8.295 12.659 2.974 1.00 97.00 97 PHE A C 1
ATOM 746 O O . PHE A 1 97 ? -7.085 12.841 2.867 1.00 97.00 97 PHE A O 1
ATOM 753 N N . ASN A 1 98 ? -9.153 13.663 3.154 1.00 96.69 98 ASN A N 1
ATOM 754 C CA . ASN A 1 98 ? -8.718 15.068 3.169 1.00 96.69 98 ASN A CA 1
ATOM 755 C C . ASN A 1 98 ? -8.466 15.605 4.585 1.00 96.69 98 ASN A C 1
ATOM 757 O O . ASN A 1 98 ? -7.733 16.572 4.770 1.00 96.69 98 ASN A O 1
ATOM 761 N N . SER A 1 99 ? -9.104 15.008 5.594 1.00 97.38 99 SER A N 1
ATOM 762 C CA . SER A 1 99 ? -8.988 15.429 6.990 1.00 97.38 99 SER A CA 1
ATOM 763 C C . SER A 1 99 ? -9.189 14.260 7.954 1.00 97.38 99 SER A C 1
ATOM 765 O O . SER A 1 99 ? -9.769 13.229 7.608 1.00 97.38 99 SER A O 1
ATOM 767 N N . THR A 1 100 ? -8.755 14.434 9.203 1.00 95.62 100 THR A N 1
ATOM 768 C CA . THR A 1 100 ? -8.955 13.440 10.270 1.00 95.62 100 THR A CA 1
ATOM 769 C C . THR A 1 100 ? -10.434 13.122 10.504 1.00 95.62 100 THR A C 1
ATOM 771 O O . THR A 1 100 ? -10.762 11.973 10.800 1.00 95.62 100 THR A O 1
ATOM 774 N N . GLN A 1 101 ? -11.314 14.117 10.344 1.00 97.38 101 GLN A N 1
ATOM 775 C CA . GLN A 1 101 ? -12.761 13.967 10.505 1.00 97.38 101 GLN A CA 1
ATOM 776 C C . GLN A 1 101 ? -13.391 13.192 9.340 1.00 97.38 101 GLN A C 1
ATOM 778 O O . GLN A 1 101 ? -14.238 12.335 9.581 1.00 97.38 101 GLN A O 1
ATOM 783 N N . ASP A 1 102 ? -12.952 13.445 8.099 1.00 97.62 102 ASP A N 1
ATOM 784 C CA . ASP A 1 102 ? -13.354 12.656 6.923 1.00 97.62 102 ASP A CA 1
ATOM 785 C C . ASP A 1 102 ? -12.970 11.184 7.119 1.00 97.62 102 ASP A C 1
ATOM 787 O O . ASP A 1 102 ? -13.803 10.288 6.980 1.00 97.62 102 ASP A O 1
ATOM 791 N N . LEU A 1 103 ? -11.739 10.930 7.576 1.00 97.75 103 LEU A N 1
ATOM 792 C CA . LEU A 1 103 ? -11.292 9.579 7.898 1.00 97.75 103 LEU A CA 1
ATOM 793 C C . LEU A 1 103 ? -12.178 8.913 8.970 1.00 97.75 103 LEU A C 1
ATOM 795 O O . LEU A 1 103 ? -12.645 7.798 8.744 1.00 97.75 103 LEU A O 1
ATOM 799 N N . SER A 1 104 ? -12.478 9.584 10.090 1.00 97.75 104 SER A N 1
ATOM 800 C CA . SER A 1 104 ? -13.398 9.050 11.115 1.00 97.75 104 SER A CA 1
ATOM 801 C C . SER A 1 104 ? -14.796 8.766 10.558 1.00 97.75 104 SER A C 1
ATOM 803 O O . SER A 1 104 ? -15.386 7.728 10.860 1.00 97.75 104 SER A O 1
ATOM 805 N N . ALA A 1 105 ? -15.337 9.651 9.716 1.00 98.12 105 ALA A N 1
ATOM 806 C CA . ALA A 1 105 ? -16.657 9.473 9.115 1.00 98.12 105 ALA A CA 1
ATOM 807 C C . ALA A 1 105 ? -16.700 8.263 8.165 1.00 98.12 105 ALA A C 1
ATOM 809 O O . ALA A 1 105 ? -17.658 7.478 8.187 1.00 98.12 105 ALA A O 1
ATOM 810 N N . ARG A 1 106 ? -15.643 8.064 7.369 1.00 98.38 106 ARG A N 1
ATOM 811 C CA . ARG A 1 106 ? -15.489 6.894 6.492 1.00 98.38 106 ARG A CA 1
ATOM 812 C C . ARG A 1 106 ? -15.345 5.606 7.290 1.00 98.38 106 ARG A C 1
ATOM 814 O O . ARG A 1 106 ? -16.053 4.645 7.000 1.00 98.38 106 ARG A O 1
ATOM 821 N N . ILE A 1 107 ? -14.511 5.603 8.332 1.00 98.25 107 ILE A N 1
ATOM 822 C CA . ILE A 1 107 ? -14.354 4.460 9.245 1.00 98.25 107 ILE A CA 1
ATOM 823 C C . ILE A 1 107 ? -15.690 4.118 9.916 1.00 98.25 107 ILE A C 1
ATOM 825 O O . ILE A 1 107 ? -16.079 2.955 9.942 1.00 98.25 107 ILE A O 1
ATOM 829 N N . GLY A 1 108 ? -16.439 5.113 10.398 1.00 98.06 108 GLY A N 1
ATOM 830 C CA . GLY A 1 108 ? -17.755 4.894 11.005 1.00 98.06 108 GLY A CA 1
ATOM 831 C C . GLY A 1 108 ? -18.805 4.376 10.016 1.00 98.06 108 GLY A C 1
ATOM 832 O O . GLY A 1 108 ? -19.705 3.626 10.389 1.00 98.06 108 GLY A O 1
ATOM 833 N N . THR A 1 109 ? -18.706 4.743 8.740 1.00 98.06 109 THR A N 1
ATOM 834 C CA . THR A 1 109 ? -19.572 4.198 7.681 1.00 98.06 109 THR A CA 1
ATOM 835 C C . THR A 1 109 ? -19.202 2.758 7.348 1.00 98.06 109 THR A C 1
ATOM 837 O O . THR A 1 109 ? -20.090 1.917 7.239 1.00 98.06 109 THR A O 1
ATOM 840 N N . LEU A 1 110 ? -17.905 2.454 7.280 1.00 98.25 110 LEU A N 1
ATOM 841 C CA . LEU A 1 110 ? -17.410 1.091 7.137 1.00 98.25 110 LEU A CA 1
ATOM 842 C C . LEU A 1 110 ? -17.856 0.208 8.310 1.00 98.25 110 LEU A C 1
ATOM 844 O O . LEU A 1 110 ? -18.349 -0.886 8.075 1.00 98.25 110 LEU A O 1
ATOM 848 N N . TYR A 1 111 ? -17.749 0.688 9.552 1.00 98.38 111 TYR A N 1
ATOM 849 C CA . TYR A 1 111 ? -18.199 -0.049 10.736 1.00 98.38 111 TYR A CA 1
ATOM 850 C C . TYR A 1 111 ? -19.673 -0.447 10.628 1.00 98.38 111 TYR A C 1
ATOM 852 O O . TYR A 1 111 ? -20.005 -1.620 10.743 1.00 98.38 111 TYR A O 1
ATOM 860 N N . ARG A 1 112 ? -20.545 0.518 10.303 1.00 98.06 112 ARG A N 1
ATOM 861 C CA . ARG A 1 112 ? -21.985 0.280 10.104 1.00 98.06 112 ARG A CA 1
ATOM 862 C C . ARG A 1 112 ? -22.283 -0.702 8.973 1.00 98.06 112 ARG A C 1
ATOM 864 O O . ARG A 1 112 ? -23.287 -1.393 9.021 1.00 98.06 112 ARG A O 1
ATOM 871 N N . TYR A 1 113 ? -21.437 -0.752 7.947 1.00 98.00 113 TYR A N 1
ATOM 872 C CA . TYR A 1 113 ? -21.580 -1.720 6.862 1.00 98.00 113 TYR A CA 1
ATOM 873 C C . TYR A 1 113 ? -21.202 -3.147 7.293 1.00 98.00 113 TYR A C 1
ATOM 875 O O . TYR A 1 113 ? -21.763 -4.118 6.786 1.00 98.00 113 TYR A O 1
ATOM 883 N N . LEU A 1 114 ? -20.235 -3.276 8.204 1.00 97.81 114 LEU A N 1
ATOM 884 C CA . LEU A 1 114 ? -19.778 -4.560 8.737 1.00 97.81 114 LEU A CA 1
ATOM 885 C C . LEU A 1 114 ? -20.703 -5.095 9.846 1.00 97.81 114 LEU A C 1
ATOM 887 O O . LEU A 1 114 ? -20.841 -6.310 9.972 1.00 97.81 114 LEU A O 1
ATOM 891 N N . ASP A 1 115 ? -21.332 -4.203 10.613 1.00 97.81 115 ASP A N 1
ATOM 892 C CA . ASP A 1 115 ? -22.258 -4.491 11.719 1.00 97.81 115 ASP A CA 1
ATOM 893 C C . ASP A 1 115 ? -23.652 -4.866 11.180 1.00 97.81 115 ASP A C 1
ATOM 895 O O . ASP A 1 115 ? -24.571 -4.049 11.116 1.00 97.81 115 ASP A O 1
ATOM 899 N N . VAL A 1 116 ? -23.783 -6.107 10.697 1.00 95.94 116 VAL A N 1
ATOM 900 C CA . VAL A 1 116 ? -25.008 -6.599 10.040 1.00 95.94 116 VAL A CA 1
ATOM 901 C C . VAL A 1 116 ? -26.171 -6.738 11.023 1.00 95.94 116 VAL A C 1
ATOM 903 O O . VAL A 1 116 ? -27.320 -6.552 10.623 1.00 95.94 116 VAL A O 1
ATOM 906 N N . ASP A 1 117 ? -25.894 -7.078 12.281 1.00 96.44 117 ASP A N 1
ATOM 907 C CA . ASP A 1 117 ? -26.918 -7.298 13.302 1.00 96.44 117 ASP A CA 1
ATOM 908 C C . ASP A 1 117 ? -27.231 -6.040 14.137 1.00 96.44 117 ASP A C 1
ATOM 910 O O . ASP A 1 117 ? -28.165 -6.055 14.941 1.00 96.44 117 ASP A O 1
ATOM 914 N N . CYS A 1 118 ? -26.516 -4.933 13.890 1.00 95.31 118 CYS A N 1
ATOM 915 C CA . CYS A 1 118 ? -26.705 -3.629 14.528 1.00 95.31 118 CYS A CA 1
ATOM 916 C C . CYS A 1 118 ? -26.564 -3.675 16.056 1.00 95.31 118 CYS A C 1
ATOM 918 O O . CYS A 1 118 ? -27.134 -2.838 16.761 1.00 95.31 118 CYS A O 1
ATOM 920 N N . ASN A 1 119 ? -25.804 -4.634 16.589 1.00 96.31 119 ASN A N 1
ATOM 921 C CA . ASN A 1 119 ? -25.596 -4.773 18.028 1.00 96.31 119 ASN A CA 1
ATOM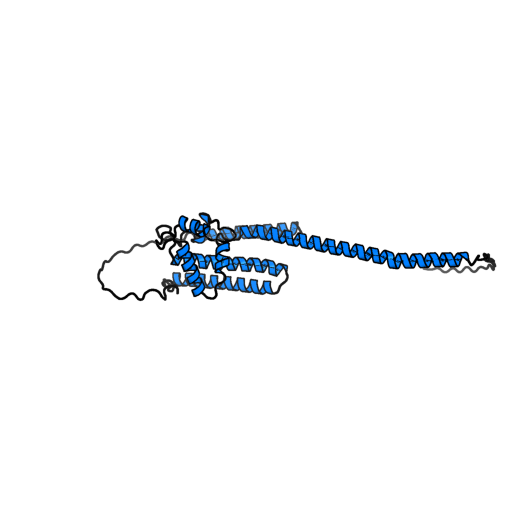 922 C C . ASN A 1 119 ? -24.497 -3.823 18.565 1.00 96.31 119 ASN A C 1
ATOM 924 O O . ASN A 1 119 ? -24.169 -3.865 19.760 1.00 96.31 119 ASN A O 1
ATOM 928 N N . HIS A 1 120 ? -23.933 -2.984 17.683 1.00 97.00 120 HIS A N 1
ATOM 929 C CA . HIS A 1 120 ? -22.841 -2.043 17.929 1.00 97.00 120 HIS A CA 1
ATOM 930 C C . HIS A 1 120 ? -21.514 -2.690 18.327 1.00 97.00 120 HIS A C 1
ATOM 932 O O . HIS A 1 120 ? -20.644 -2.023 18.894 1.00 97.00 120 HIS A O 1
ATOM 938 N N . ARG A 1 121 ? -21.308 -3.963 18.001 1.00 97.56 121 ARG A N 1
ATOM 939 C CA . ARG A 1 121 ? -20.096 -4.748 18.249 1.00 97.56 121 ARG A CA 1
ATOM 940 C C . ARG A 1 121 ? -19.811 -5.604 17.014 1.00 97.56 121 ARG A C 1
ATOM 942 O O . ARG A 1 121 ? -20.712 -5.991 16.291 1.00 97.56 121 ARG A O 1
ATOM 949 N N . LEU A 1 122 ? -18.541 -5.894 16.759 1.00 98.31 122 LEU A N 1
ATOM 950 C CA . LEU A 1 122 ? -18.136 -6.747 15.643 1.00 98.31 122 LEU A CA 1
ATOM 951 C C . LEU A 1 122 ? -17.477 -8.015 16.168 1.00 98.31 122 LEU A C 1
ATOM 953 O O . LEU A 1 122 ? -16.377 -7.982 16.730 1.00 98.31 122 LEU A O 1
ATOM 957 N N . SER A 1 123 ? -18.138 -9.147 15.952 1.00 98.06 123 SER A N 1
ATOM 958 C CA . SER A 1 123 ? -17.525 -10.461 16.108 1.00 98.06 123 SER A CA 1
ATOM 959 C C . SER A 1 123 ? -16.544 -10.750 14.963 1.00 98.06 123 SER A C 1
ATOM 961 O O . SER A 1 123 ? -16.612 -10.167 13.878 1.00 98.06 123 SER A O 1
ATOM 963 N N . PHE A 1 124 ? -15.636 -11.714 15.160 1.00 98.12 124 PHE A N 1
ATOM 964 C CA . PHE A 1 124 ? -14.731 -12.172 14.093 1.00 98.12 124 PHE A CA 1
ATOM 965 C C . PHE A 1 124 ? -15.490 -12.611 12.830 1.00 98.12 124 PHE A C 1
ATOM 967 O O . PHE A 1 124 ? -15.052 -12.339 11.711 1.00 98.12 124 PHE A O 1
ATOM 974 N N . THR A 1 125 ? -16.625 -13.293 13.006 1.00 98.19 125 THR A N 1
ATOM 975 C CA . THR A 1 125 ? -17.435 -13.801 11.896 1.00 98.19 125 THR A CA 1
ATOM 976 C C . THR A 1 125 ? -18.033 -12.654 11.092 1.00 98.19 125 THR A C 1
ATOM 978 O O . THR A 1 125 ? -17.886 -12.639 9.872 1.00 98.19 125 THR A O 1
ATOM 981 N N . GLU A 1 126 ? -18.635 -11.665 11.755 1.00 98.06 126 GLU A N 1
ATOM 982 C CA . GLU A 1 126 ? -19.185 -10.475 11.094 1.00 98.06 126 GLU A CA 1
ATOM 983 C C . GLU A 1 126 ? -18.100 -9.676 10.397 1.00 98.06 126 GLU A C 1
ATOM 985 O O . GLU A 1 126 ? -18.261 -9.310 9.235 1.00 98.06 126 GLU A O 1
ATOM 990 N N . PHE A 1 127 ? -16.955 -9.482 11.054 1.00 98.12 127 PHE A N 1
ATOM 991 C CA . PHE A 1 127 ? -15.862 -8.743 10.448 1.00 98.12 127 PHE A CA 1
ATOM 992 C C . PHE A 1 127 ? -15.348 -9.445 9.185 1.00 98.12 127 PHE A C 1
ATOM 994 O O . PHE A 1 127 ? -15.220 -8.822 8.132 1.00 98.12 127 PHE A O 1
ATOM 1001 N N . ARG A 1 128 ? -15.128 -10.765 9.241 1.00 98.00 128 ARG A N 1
ATOM 1002 C CA . ARG A 1 128 ? -14.671 -11.556 8.090 1.00 98.00 128 ARG A CA 1
ATOM 1003 C C . ARG A 1 128 ? -15.691 -11.565 6.952 1.00 98.00 128 ARG A C 1
ATOM 1005 O O . ARG A 1 128 ? -15.316 -11.360 5.798 1.00 98.00 128 ARG A O 1
ATOM 1012 N N . GLU A 1 129 ? -16.959 -11.845 7.243 1.00 97.94 129 GLU A N 1
ATOM 1013 C CA . GLU A 1 129 ? -18.002 -11.914 6.212 1.00 97.94 129 GLU A CA 1
ATOM 1014 C C . GLU A 1 129 ? -18.333 -10.528 5.645 1.00 97.94 129 GLU A C 1
ATOM 1016 O O . GLU A 1 129 ? -18.534 -10.391 4.439 1.00 97.94 129 GLU A O 1
ATOM 1021 N N . GLY A 1 130 ? -18.304 -9.485 6.472 1.00 97.44 130 GLY A N 1
ATOM 1022 C CA . GLY A 1 130 ? -18.440 -8.100 6.040 1.00 97.44 130 GLY A CA 1
ATOM 1023 C C . GLY A 1 130 ? -17.316 -7.682 5.089 1.00 97.44 130 GLY A C 1
ATOM 1024 O O . GLY A 1 130 ? -17.593 -7.150 4.014 1.00 97.44 130 GLY A O 1
ATOM 1025 N N . LEU A 1 131 ? -16.058 -8.015 5.404 1.00 97.81 131 LEU A N 1
ATOM 1026 C CA . LEU A 1 131 ? -14.919 -7.746 4.516 1.00 97.81 131 LEU A CA 1
ATOM 1027 C C . LEU A 1 131 ? -15.014 -8.504 3.184 1.00 97.81 131 LEU A C 1
ATOM 1029 O O . LEU A 1 131 ? -14.651 -7.952 2.147 1.00 97.81 131 LEU A O 1
ATOM 1033 N N . LYS A 1 132 ? -15.538 -9.737 3.173 1.00 96.94 132 LYS A N 1
ATOM 1034 C CA . LYS A 1 132 ? -15.763 -10.501 1.930 1.00 96.94 132 LYS A CA 1
ATOM 1035 C C . LYS A 1 132 ? -16.816 -9.872 1.015 1.00 96.94 132 LYS A C 1
ATOM 1037 O O . LYS A 1 132 ? -16.746 -10.070 -0.198 1.00 96.94 132 LYS A O 1
ATOM 1042 N N . LYS A 1 133 ? -17.797 -9.157 1.576 1.00 97.25 133 LYS A N 1
ATOM 1043 C CA . LYS A 1 133 ? -18.851 -8.467 0.810 1.00 97.25 133 LYS A CA 1
ATOM 1044 C C . LYS A 1 133 ? -18.346 -7.189 0.135 1.00 97.25 133 LYS A C 1
ATOM 1046 O O . LYS A 1 133 ? -18.962 -6.729 -0.828 1.00 97.25 133 LYS A O 1
ATOM 1051 N N . LEU A 1 134 ? -17.223 -6.632 0.593 1.00 96.69 134 LEU A N 1
ATOM 1052 C CA . LEU A 1 134 ? -16.613 -5.458 -0.024 1.00 96.69 134 LEU A CA 1
ATOM 1053 C C . LEU 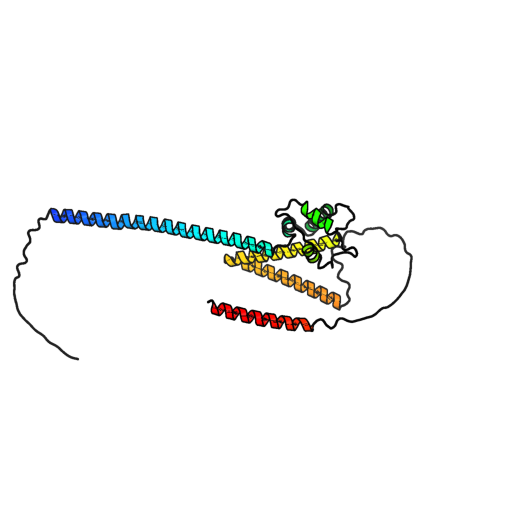A 1 134 ? -16.064 -5.801 -1.415 1.00 96.69 134 LEU A C 1
ATOM 1055 O O . LEU A 1 134 ? -15.331 -6.771 -1.605 1.00 96.69 134 LEU A O 1
ATOM 1059 N N . LYS A 1 135 ? -16.385 -4.961 -2.402 1.00 95.88 135 LYS A N 1
ATOM 1060 C CA . LYS A 1 135 ? -15.927 -5.103 -3.793 1.00 95.88 135 LYS A CA 1
ATOM 1061 C C . LYS A 1 135 ? -14.515 -4.534 -3.980 1.00 95.88 135 LYS A C 1
ATOM 1063 O O . LYS A 1 135 ? -14.309 -3.634 -4.787 1.00 95.88 135 LYS A O 1
ATOM 1068 N N . VAL A 1 136 ? -13.553 -5.040 -3.213 1.00 96.06 136 VAL A N 1
ATOM 1069 C CA . VAL A 1 136 ? -12.136 -4.656 -3.313 1.00 96.06 136 VAL A CA 1
ATOM 1070 C C . VAL A 1 136 ? -11.337 -5.694 -4.102 1.00 96.06 136 VAL A C 1
ATOM 1072 O O . VAL A 1 136 ? -11.649 -6.888 -4.080 1.00 96.06 136 VAL A O 1
ATOM 1075 N N . THR A 1 137 ? -10.308 -5.230 -4.812 1.00 92.81 137 THR A N 1
ATOM 1076 C CA . THR A 1 137 ? -9.384 -6.078 -5.577 1.00 92.81 137 THR A CA 1
ATOM 1077 C C . THR A 1 137 ? -7.962 -5.847 -5.061 1.00 92.81 137 THR A C 1
ATOM 1079 O O . THR A 1 137 ? -7.511 -4.705 -5.106 1.00 92.81 137 THR A O 1
ATOM 1082 N N . PRO A 1 138 ? -7.244 -6.888 -4.595 1.00 92.88 138 PRO A N 1
ATOM 1083 C CA . PRO A 1 138 ? -7.667 -8.287 -4.461 1.00 92.88 138 PRO A CA 1
ATOM 1084 C C . PRO A 1 138 ? -8.711 -8.504 -3.348 1.00 92.88 138 PRO A C 1
ATOM 1086 O O . PRO A 1 138 ? -8.857 -7.685 -2.443 1.00 92.88 138 PRO A O 1
ATOM 1089 N N . ARG A 1 139 ? -9.431 -9.636 -3.405 1.00 94.81 139 ARG A N 1
ATOM 1090 C CA . ARG A 1 139 ? -10.397 -10.014 -2.358 1.00 94.81 139 ARG A CA 1
ATOM 1091 C C . ARG A 1 139 ? -9.681 -10.237 -1.027 1.00 94.81 139 ARG A C 1
ATOM 1093 O O . ARG A 1 139 ? -8.725 -11.009 -0.967 1.00 94.81 139 ARG A O 1
ATOM 1100 N N . ILE A 1 140 ? -10.201 -9.627 0.034 1.00 96.25 140 ILE A N 1
ATOM 1101 C CA . ILE A 1 140 ? -9.648 -9.749 1.385 1.00 96.25 140 ILE A CA 1
ATOM 1102 C C . ILE A 1 140 ? -9.922 -11.151 1.936 1.00 96.25 140 ILE A C 1
ATOM 1104 O O . ILE A 1 140 ? -11.065 -11.611 1.983 1.00 96.25 140 ILE A O 1
ATOM 1108 N N . LYS A 1 141 ? -8.858 -11.830 2.372 1.00 95.38 141 LYS A N 1
ATOM 1109 C CA . LYS A 1 141 ? -8.921 -13.099 3.100 1.00 95.38 141 LYS A CA 1
ATOM 1110 C C . LYS A 1 141 ? -8.389 -12.853 4.504 1.00 95.38 141 LYS A C 1
ATOM 1112 O O . LYS A 1 141 ? -7.186 -12.736 4.677 1.00 95.38 141 LYS A O 1
ATOM 1117 N N . LEU A 1 142 ? -9.292 -12.752 5.474 1.00 97.12 142 LEU A N 1
ATOM 1118 C CA . LEU A 1 142 ? -8.928 -12.554 6.874 1.00 9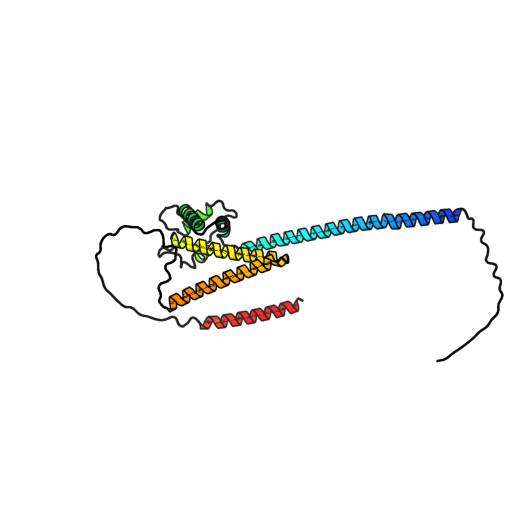7.12 142 LEU A CA 1
ATOM 1119 C C . LEU A 1 142 ? -8.899 -13.905 7.600 1.00 97.12 142 LEU A C 1
ATOM 1121 O O . LEU A 1 142 ? -9.940 -14.565 7.717 1.00 97.12 142 LEU A O 1
ATOM 1125 N N . THR A 1 143 ? -7.718 -14.316 8.062 1.00 96.88 143 THR A N 1
ATOM 1126 C CA . THR A 1 143 ? -7.537 -15.496 8.921 1.00 96.88 143 THR A CA 1
ATOM 1127 C C . THR A 1 143 ? -7.762 -15.150 10.395 1.00 96.88 143 THR A C 1
ATOM 1129 O O . THR A 1 143 ? -7.977 -13.987 10.752 1.00 96.88 143 THR A O 1
ATOM 1132 N N . LYS A 1 144 ? -7.777 -16.162 11.271 1.00 97.69 144 LYS A N 1
ATOM 1133 C CA . LYS A 1 144 ? -7.941 -15.922 12.711 1.00 97.69 144 LYS A CA 1
ATOM 1134 C C . LYS A 1 144 ? -6.681 -15.283 13.292 1.00 97.69 144 LYS A C 1
ATOM 1136 O O . LYS A 1 144 ? -6.778 -14.393 14.129 1.00 97.69 144 LYS A O 1
ATOM 1141 N N . GLU A 1 145 ? -5.532 -15.694 12.778 1.00 96.69 145 GLU A N 1
ATOM 1142 C CA . GLU A 1 145 ? -4.208 -15.183 13.096 1.00 96.69 145 GLU A CA 1
ATOM 1143 C C . GLU A 1 145 ? -4.099 -13.705 12.709 1.00 96.69 145 GLU A C 1
ATOM 1145 O O . GLU A 1 145 ? -3.685 -12.891 13.530 1.00 96.69 145 GLU A O 1
ATOM 1150 N N . ASP A 1 146 ? -4.566 -13.332 11.510 1.00 97.19 146 ASP A N 1
ATOM 1151 C CA . ASP A 1 146 ? -4.626 -11.926 11.093 1.00 97.19 146 ASP A CA 1
ATOM 1152 C C . ASP A 1 146 ? -5.513 -11.105 12.030 1.00 97.19 146 ASP A C 1
ATOM 1154 O O . ASP A 1 146 ? -5.141 -10.007 12.435 1.00 97.19 146 ASP A O 1
ATOM 1158 N N . TYR A 1 147 ? -6.690 -11.629 12.388 1.00 97.75 147 TYR A N 1
ATOM 1159 C CA . TYR A 1 147 ? -7.606 -10.942 13.296 1.00 97.75 147 TYR A CA 1
ATOM 1160 C C . TYR A 1 147 ? -6.986 -10.734 14.680 1.00 97.75 147 TYR A C 1
ATOM 1162 O O . TYR A 1 147 ? -7.078 -9.637 15.233 1.00 97.75 147 TYR A O 1
ATOM 1170 N N . ASP A 1 148 ? -6.317 -11.749 15.226 1.00 97.31 148 ASP A N 1
ATOM 1171 C CA . ASP A 1 148 ? -5.633 -11.641 16.512 1.00 97.31 148 ASP A CA 1
ATOM 1172 C C . ASP A 1 148 ? -4.465 -10.637 16.424 1.00 97.31 148 ASP A C 1
ATOM 1174 O O . ASP A 1 148 ? -4.336 -9.792 17.304 1.00 97.31 148 ASP A O 1
ATOM 1178 N N . LEU A 1 149 ? -3.677 -10.626 15.341 1.00 96.19 149 LEU A N 1
ATOM 1179 C CA . LEU A 1 149 ? -2.607 -9.636 15.128 1.00 96.19 149 LEU A CA 1
ATOM 1180 C C . LEU A 1 149 ? -3.147 -8.203 15.012 1.00 96.19 149 LEU A C 1
ATOM 1182 O O . LEU A 1 149 ? -2.627 -7.275 15.630 1.00 96.19 149 LEU A O 1
ATOM 1186 N N . ILE A 1 150 ? -4.208 -8.010 14.230 1.00 97.31 150 ILE A N 1
ATOM 1187 C CA . ILE A 1 150 ? -4.813 -6.697 13.982 1.00 97.31 150 ILE A CA 1
ATOM 1188 C C . ILE A 1 150 ? -5.473 -6.136 15.252 1.00 97.31 150 ILE A C 1
ATOM 1190 O O . ILE A 1 150 ? -5.464 -4.920 15.453 1.00 97.31 150 ILE A O 1
ATOM 1194 N N . THR A 1 151 ? -6.002 -7.006 16.117 1.00 97.50 151 THR A N 1
ATOM 1195 C CA . THR A 1 151 ? -6.625 -6.650 17.407 1.00 97.50 151 THR A CA 1
ATOM 1196 C C . THR A 1 151 ? -5.632 -6.611 18.573 1.00 97.50 151 THR A C 1
ATOM 1198 O O . THR A 1 151 ? -6.049 -6.534 19.729 1.00 97.50 151 THR A O 1
ATOM 1201 N N . ASP A 1 152 ? -4.329 -6.636 18.274 1.00 96.44 152 ASP A N 1
ATOM 1202 C CA . ASP A 1 152 ? -3.238 -6.601 19.250 1.00 96.44 152 ASP A CA 1
ATOM 1203 C C . ASP A 1 152 ? -3.301 -7.750 20.260 1.00 96.44 152 ASP A C 1
ATOM 1205 O O . ASP A 1 152 ? -3.344 -7.554 21.472 1.00 96.44 152 ASP A O 1
ATOM 1209 N N . HIS A 1 153 ? -3.395 -8.973 19.744 1.00 97.06 153 HIS A N 1
ATOM 1210 C CA . HIS A 1 153 ? -3.587 -10.191 20.526 1.00 97.06 153 HIS A CA 1
ATOM 1211 C C . HIS A 1 153 ? -4.765 -10.079 21.499 1.00 97.06 153 HIS A C 1
ATOM 1213 O O . HIS A 1 153 ? -4.682 -10.509 22.648 1.00 97.06 153 HIS A O 1
ATOM 1219 N N . ARG A 1 154 ? -5.885 -9.534 21.003 1.00 96.19 154 ARG A N 1
ATOM 1220 C CA . ARG A 1 154 ? -7.142 -9.310 21.735 1.00 96.19 154 ARG A CA 1
ATOM 1221 C C . ARG A 1 154 ? -7.140 -8.150 22.729 1.00 96.19 154 ARG A C 1
ATOM 1223 O O . ARG A 1 154 ? -8.167 -7.942 23.370 1.00 96.19 154 ARG A O 1
ATOM 1230 N N . ALA A 1 155 ? -6.069 -7.364 22.835 1.00 96.44 155 ALA A N 1
ATOM 1231 C CA . ALA A 1 155 ? -6.053 -6.199 23.724 1.00 96.44 155 ALA A CA 1
ATOM 1232 C C . ALA A 1 155 ? -7.092 -5.132 23.328 1.00 96.44 155 ALA A C 1
ATOM 1234 O O . ALA A 1 155 ? -7.560 -4.380 24.178 1.00 96.44 155 ALA A O 1
ATOM 1235 N N . LEU A 1 156 ? -7.493 -5.092 22.051 1.00 96.50 156 LEU A N 1
ATOM 1236 C CA . LEU A 1 156 ? -8.524 -4.186 21.529 1.00 96.50 156 LEU A CA 1
ATOM 1237 C C . LEU A 1 156 ? -9.923 -4.829 21.465 1.00 96.50 156 LEU A C 1
ATOM 1239 O O . LEU A 1 156 ? -10.816 -4.312 20.790 1.00 96.50 156 LEU A O 1
ATOM 1243 N N . LEU A 1 157 ? -10.132 -5.956 22.148 1.00 97.50 157 LEU A N 1
ATOM 1244 C CA . LEU A 1 157 ? -11.437 -6.606 22.266 1.00 97.50 157 LEU A CA 1
ATOM 1245 C C . LEU A 1 157 ? -12.067 -6.312 23.626 1.00 97.50 157 LEU A C 1
ATOM 1247 O O . LEU A 1 157 ? -11.385 -6.124 24.630 1.00 97.50 157 LEU A O 1
ATOM 1251 N N . ASN A 1 158 ? -13.395 -6.295 23.663 1.00 96.94 158 ASN A N 1
ATOM 1252 C CA . ASN A 1 158 ? -14.130 -6.256 24.920 1.00 96.94 158 ASN A CA 1
ATOM 1253 C C . ASN A 1 158 ? -14.070 -7.622 25.643 1.00 96.94 158 ASN A C 1
ATOM 1255 O O . ASN A 1 158 ? -13.546 -8.610 25.125 1.00 96.94 158 ASN A O 1
ATOM 1259 N N . ILE A 1 159 ? -14.692 -7.710 26.822 1.00 96.88 159 ILE A N 1
ATOM 1260 C CA . ILE A 1 159 ? -14.780 -8.951 27.618 1.00 96.88 159 ILE A CA 1
ATOM 1261 C C . ILE A 1 159 ? -15.437 -10.137 26.885 1.00 96.88 159 ILE A C 1
ATOM 1263 O O . ILE A 1 159 ? -15.262 -11.281 27.291 1.00 96.88 159 ILE A O 1
ATOM 1267 N N . ARG A 1 160 ? -16.195 -9.882 25.811 1.00 96.88 160 ARG A N 1
ATOM 1268 C CA . ARG A 1 160 ? -16.856 -10.905 24.983 1.00 96.88 160 ARG A CA 1
ATOM 1269 C C . ARG A 1 160 ? -16.010 -11.319 23.775 1.00 96.88 160 ARG A C 1
ATOM 1271 O O . ARG A 1 160 ? -16.432 -12.184 23.015 1.00 96.88 160 ARG A O 1
ATOM 1278 N N . GLY A 1 161 ? -14.831 -10.725 23.585 1.00 97.31 161 GLY A N 1
ATOM 1279 C CA . GLY A 1 161 ? -13.992 -10.966 22.411 1.00 97.31 161 GLY A CA 1
ATOM 1280 C C . GLY A 1 161 ? -14.493 -10.273 21.137 1.00 97.31 161 GLY A C 1
ATOM 1281 O O . GLY A 1 161 ? -14.160 -10.712 20.035 1.00 97.31 161 GLY A O 1
ATOM 1282 N N . GLU A 1 162 ? -15.292 -9.213 21.269 1.00 98.25 162 GLU A N 1
ATOM 1283 C CA . GLU A 1 162 ? -15.854 -8.437 20.157 1.00 98.25 162 GLU A CA 1
ATOM 1284 C C . GLU A 1 162 ? -15.206 -7.044 20.093 1.00 98.25 162 GLU A C 1
ATOM 1286 O O . GLU A 1 162 ? -14.791 -6.481 21.112 1.00 98.25 162 GLU A O 1
ATOM 1291 N N . VAL A 1 163 ? -15.120 -6.475 18.892 1.00 98.19 163 VAL A N 1
ATOM 1292 C CA . VAL A 1 163 ? -14.571 -5.132 18.656 1.00 98.19 163 VAL A CA 1
ATOM 1293 C C . VAL A 1 163 ? -15.693 -4.101 18.803 1.00 98.19 163 VAL A C 1
ATOM 1295 O O . VAL A 1 163 ? -16.717 -4.222 18.137 1.00 98.19 163 VAL A O 1
ATOM 1298 N N . THR A 1 164 ? -15.521 -3.084 19.651 1.00 97.94 164 THR A N 1
ATOM 1299 C CA . THR A 1 164 ? -16.450 -1.937 19.709 1.00 97.94 164 THR A CA 1
ATOM 1300 C C . THR A 1 164 ? -16.146 -0.931 18.600 1.00 97.94 164 THR A C 1
ATOM 1302 O O . THR A 1 164 ? -15.086 -0.982 17.975 1.00 97.94 164 THR A O 1
ATOM 1305 N N . ARG A 1 165 ? -17.041 0.032 18.367 1.00 97.44 165 ARG A N 1
ATOM 1306 C CA . ARG A 1 165 ? -16.844 1.076 17.351 1.00 97.44 165 ARG A CA 1
ATOM 1307 C C . ARG A 1 165 ? -15.559 1.879 17.570 1.00 97.44 165 ARG A C 1
ATOM 1309 O O . ARG A 1 165 ? -14.837 2.160 16.615 1.00 97.44 165 ARG A O 1
ATOM 1316 N N . GLU A 1 166 ? -15.270 2.228 18.815 1.00 96.75 166 GLU A N 1
ATOM 1317 C CA . GLU A 1 166 ? -14.106 3.023 19.207 1.00 96.75 166 GLU A CA 1
ATOM 1318 C C . GLU A 1 166 ? -12.824 2.220 18.963 1.00 96.75 166 GLU A C 1
ATOM 1320 O O . GLU A 1 166 ? -11.895 2.695 18.306 1.00 96.75 166 GLU A O 1
ATOM 1325 N N . ASN A 1 167 ? -12.811 0.955 19.395 1.00 96.94 167 ASN A N 1
ATOM 1326 C CA . ASN A 1 167 ? -11.683 0.057 19.168 1.00 96.94 167 ASN A CA 1
ATOM 1327 C C . ASN A 1 167 ? -11.482 -0.232 17.677 1.00 96.94 167 ASN A C 1
ATOM 1329 O O . ASN A 1 167 ? -10.343 -0.314 17.221 1.00 96.94 167 ASN A O 1
ATOM 1333 N N . PHE A 1 168 ? -12.557 -0.333 16.893 1.00 98.19 168 PHE A N 1
ATOM 1334 C CA . PHE A 1 168 ? -12.469 -0.487 15.444 1.00 98.19 168 PHE A CA 1
ATOM 1335 C C . PHE A 1 168 ? -11.773 0.706 14.790 1.00 98.19 168 PHE A C 1
ATOM 1337 O O . PHE A 1 168 ? -10.916 0.524 13.925 1.00 98.19 168 PHE A O 1
ATOM 1344 N N . GLU A 1 169 ? -12.089 1.929 15.218 1.00 97.88 169 GLU A N 1
ATOM 1345 C CA . GLU A 1 169 ? -11.407 3.117 14.715 1.00 97.88 169 GLU A CA 1
ATOM 1346 C C . GLU A 1 169 ? -9.916 3.112 15.065 1.00 97.88 169 GLU A C 1
ATOM 1348 O O . GLU A 1 169 ? -9.084 3.363 14.187 1.00 97.88 169 GLU A O 1
ATOM 1353 N N . VAL A 1 170 ? -9.561 2.747 16.300 1.00 96.62 170 VAL A N 1
ATOM 1354 C CA . VAL A 1 170 ? -8.159 2.582 16.718 1.00 96.62 170 VAL A CA 1
ATOM 1355 C C . VAL A 1 170 ? -7.446 1.542 15.850 1.00 96.62 170 VAL A C 1
ATOM 1357 O O . VAL A 1 170 ? -6.347 1.804 15.352 1.00 96.62 170 VAL A O 1
ATOM 1360 N N . ILE A 1 171 ? -8.085 0.393 15.610 1.00 97.38 171 ILE A N 1
ATOM 1361 C CA . ILE A 1 171 ? -7.569 -0.680 14.757 1.00 97.38 171 ILE A CA 1
ATOM 1362 C C . ILE A 1 171 ? -7.305 -0.160 13.341 1.00 97.38 171 ILE A C 1
ATOM 1364 O O . ILE A 1 171 ? -6.183 -0.279 12.848 1.00 97.38 171 ILE A O 1
ATOM 1368 N N . ILE A 1 172 ? -8.298 0.446 12.683 1.00 98.19 172 ILE A N 1
ATOM 1369 C CA . ILE A 1 172 ? -8.157 0.898 11.293 1.00 98.19 172 ILE A CA 1
ATOM 1370 C C . ILE A 1 172 ? -7.114 2.009 11.176 1.00 98.19 172 ILE A C 1
ATOM 1372 O O . ILE A 1 172 ? -6.307 1.979 10.251 1.00 98.19 172 ILE A O 1
ATOM 1376 N N . ARG A 1 173 ? -7.054 2.947 12.127 1.00 97.44 173 ARG A N 1
ATOM 1377 C CA . ARG A 1 173 ? -6.018 3.992 12.146 1.00 97.44 173 ARG A CA 1
ATOM 1378 C C . ARG A 1 173 ? -4.619 3.403 12.311 1.00 97.44 173 ARG A C 1
ATOM 1380 O O . ARG A 1 173 ? -3.705 3.807 11.591 1.00 97.44 173 ARG A O 1
ATOM 1387 N N . ARG A 1 174 ? -4.445 2.423 13.207 1.00 96.31 174 ARG A N 1
ATOM 1388 C CA . ARG A 1 174 ? -3.169 1.706 13.376 1.00 96.31 174 ARG A CA 1
ATOM 1389 C C . ARG A 1 174 ? -2.774 0.989 12.089 1.00 96.31 174 ARG A C 1
ATOM 1391 O O . ARG A 1 174 ? -1.639 1.126 11.641 1.00 96.31 174 ARG A O 1
ATOM 1398 N N . GLN A 1 175 ? -3.703 0.260 11.480 1.00 97.38 175 GLN A N 1
ATOM 1399 C CA . GLN A 1 175 ? -3.443 -0.480 10.249 1.00 97.38 175 GLN A CA 1
ATOM 1400 C C . GLN A 1 175 ? -3.144 0.454 9.072 1.00 97.38 175 GLN A C 1
ATOM 1402 O O . GLN A 1 175 ? -2.201 0.198 8.330 1.00 97.38 175 GLN A O 1
ATOM 1407 N N . LEU A 1 176 ? -3.857 1.578 8.945 1.00 97.25 176 LEU A N 1
ATOM 1408 C CA . LEU A 1 176 ? -3.603 2.591 7.918 1.00 97.25 176 LEU A CA 1
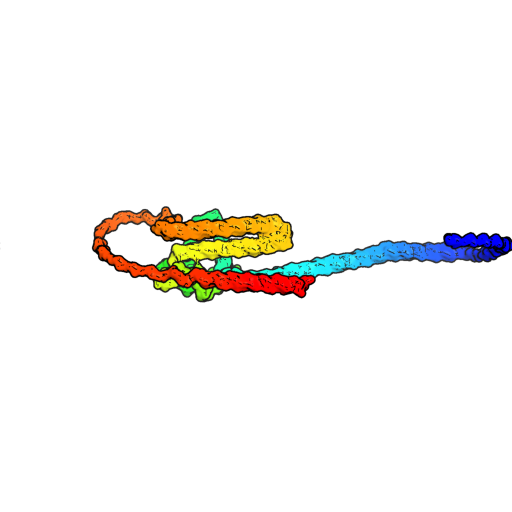ATOM 1409 C C . LEU A 1 176 ? -2.207 3.203 8.059 1.00 97.25 176 LEU A C 1
ATOM 1411 O O . LEU A 1 176 ? -1.501 3.367 7.069 1.00 97.25 176 LEU A O 1
ATOM 1415 N N . LYS A 1 177 ? -1.774 3.489 9.289 1.00 95.94 177 LYS A N 1
ATOM 1416 C CA . LYS A 1 177 ? -0.416 3.967 9.555 1.00 95.94 177 LYS A CA 1
ATOM 1417 C C . LYS A 1 177 ? 0.640 2.945 9.119 1.00 95.94 177 LYS A C 1
ATOM 1419 O O . LYS A 1 177 ? 1.579 3.314 8.419 1.00 95.94 177 LYS A O 1
ATOM 1424 N N . LEU A 1 178 ? 0.474 1.675 9.497 1.00 94.81 178 LEU A N 1
ATOM 1425 C CA . LEU A 1 178 ? 1.382 0.597 9.084 1.00 94.81 178 LEU A CA 1
ATOM 1426 C C . LEU A 1 178 ? 1.404 0.430 7.557 1.00 94.81 178 LEU A C 1
ATOM 1428 O O . LEU A 1 178 ? 2.465 0.226 6.975 1.00 94.81 178 LEU A O 1
ATOM 1432 N N . PHE A 1 179 ? 0.248 0.557 6.905 1.00 95.75 179 PHE A N 1
ATOM 1433 C CA . PHE A 1 179 ? 0.127 0.532 5.450 1.00 95.75 179 PHE A CA 1
ATOM 1434 C C . PHE A 1 179 ? 0.921 1.664 4.786 1.00 95.75 179 PHE A C 1
ATOM 1436 O O . PHE A 1 179 ? 1.718 1.400 3.890 1.00 95.75 179 PHE A O 1
ATOM 1443 N N . VAL A 1 180 ? 0.783 2.905 5.266 1.00 95.06 180 VAL A N 1
ATOM 1444 C CA . VAL A 1 180 ? 1.556 4.050 4.751 1.00 95.06 180 VAL A CA 1
ATOM 1445 C C . VAL A 1 180 ? 3.057 3.849 4.972 1.00 95.06 180 VAL A C 1
ATOM 1447 O O . VAL A 1 180 ? 3.847 4.109 4.069 1.00 95.06 180 VAL A O 1
ATOM 1450 N N . GLN A 1 181 ? 3.466 3.331 6.134 1.00 94.56 181 GLN A N 1
ATOM 1451 C CA . GLN A 1 181 ? 4.875 3.028 6.413 1.00 94.56 181 GLN A CA 1
ATOM 1452 C C . GLN A 1 181 ? 5.447 1.974 5.455 1.00 94.56 181 GLN A C 1
ATOM 1454 O O . GLN A 1 181 ? 6.560 2.154 4.956 1.00 94.56 181 GLN A O 1
ATOM 1459 N N . ARG A 1 182 ? 4.693 0.900 5.171 1.00 94.00 182 ARG A N 1
ATOM 1460 C CA . ARG A 1 182 ? 5.068 -0.104 4.162 1.00 94.00 182 ARG A CA 1
ATOM 1461 C C . ARG A 1 182 ? 5.207 0.533 2.783 1.00 94.00 182 ARG A C 1
ATOM 1463 O O . ARG A 1 182 ? 6.243 0.373 2.152 1.00 94.00 182 ARG A O 1
ATOM 1470 N N . HIS A 1 183 ? 4.227 1.333 2.370 1.00 92.62 183 HIS A N 1
ATOM 1471 C CA . HIS A 1 183 ? 4.247 1.993 1.067 1.00 92.62 183 HIS A CA 1
ATOM 1472 C C . HIS A 1 183 ? 5.434 2.957 0.912 1.00 92.62 183 HIS A C 1
ATOM 1474 O O . HIS A 1 183 ? 6.073 2.980 -0.135 1.00 92.62 183 HIS A O 1
ATOM 1480 N N . ILE A 1 184 ? 5.775 3.731 1.948 1.00 93.56 184 ILE A N 1
ATOM 1481 C CA . ILE A 1 184 ? 6.969 4.592 1.935 1.00 93.56 184 ILE A CA 1
ATOM 1482 C C . ILE A 1 184 ? 8.237 3.744 1.810 1.00 93.56 184 ILE A C 1
ATOM 1484 O O . ILE A 1 184 ? 9.129 4.097 1.043 1.00 93.56 184 ILE A O 1
ATOM 1488 N N . ALA A 1 185 ? 8.330 2.634 2.549 1.00 91.25 185 ALA A N 1
ATOM 1489 C CA . ALA A 1 185 ? 9.484 1.745 2.476 1.00 91.25 185 ALA A CA 1
ATOM 1490 C C . ALA A 1 185 ? 9.647 1.130 1.076 1.00 91.25 185 ALA A C 1
ATOM 1492 O O . ALA A 1 185 ? 10.763 1.118 0.560 1.00 91.25 185 ALA A O 1
ATOM 1493 N N . ASP A 1 186 ? 8.551 0.699 0.451 1.00 89.44 186 ASP A N 1
ATOM 1494 C CA . ASP A 1 186 ? 8.552 0.148 -0.906 1.00 89.44 186 ASP A CA 1
ATOM 1495 C C . ASP A 1 186 ? 8.970 1.213 -1.934 1.00 89.44 186 ASP A C 1
ATOM 1497 O O . ASP A 1 186 ? 9.920 1.007 -2.692 1.00 89.44 186 ASP A O 1
ATOM 1501 N N . SER A 1 187 ? 8.353 2.401 -1.894 1.00 90.69 187 SER A N 1
ATOM 1502 C CA . SER A 1 187 ? 8.714 3.519 -2.780 1.00 90.69 187 SER A CA 1
ATOM 1503 C C . SER A 1 187 ? 10.159 3.991 -2.584 1.00 90.69 187 SER A C 1
ATOM 1505 O O . SER A 1 187 ? 10.804 4.433 -3.533 1.00 90.69 187 SER A O 1
ATOM 1507 N N . MET A 1 188 ? 10.701 3.887 -1.368 1.00 92.12 188 MET A N 1
ATOM 1508 C CA . MET A 1 188 ? 12.093 4.228 -1.077 1.00 92.12 188 MET A CA 1
ATOM 1509 C C . MET A 1 188 ? 13.063 3.256 -1.759 1.00 92.12 188 MET A C 1
ATOM 1511 O O . MET A 1 188 ? 14.054 3.702 -2.334 1.00 92.12 188 MET A O 1
ATOM 1515 N N . VAL A 1 189 ? 12.778 1.947 -1.745 1.00 88.31 189 VAL A N 1
ATOM 1516 C CA . VAL A 1 189 ? 13.604 0.941 -2.439 1.00 88.31 189 VAL A CA 1
ATOM 1517 C C . VAL A 1 189 ? 13.631 1.211 -3.944 1.00 88.31 189 VAL A C 1
ATOM 1519 O O . VAL A 1 189 ? 14.701 1.172 -4.553 1.00 88.31 189 VAL A O 1
ATOM 1522 N N . GLU A 1 190 ? 12.482 1.535 -4.535 1.00 87.19 190 GLU A N 1
ATOM 1523 C CA . GLU A 1 190 ? 12.387 1.883 -5.956 1.00 87.19 190 GLU A CA 1
ATOM 1524 C C . GLU A 1 190 ? 13.155 3.173 -6.285 1.00 87.19 190 GLU A C 1
ATOM 1526 O O . GLU A 1 190 ? 13.938 3.207 -7.237 1.00 87.19 190 GLU A O 1
ATOM 1531 N N . ALA A 1 191 ? 13.005 4.219 -5.467 1.00 91.38 191 ALA A N 1
ATOM 1532 C CA . ALA A 1 191 ? 13.677 5.499 -5.680 1.00 91.38 191 ALA A CA 1
ATOM 1533 C C . ALA A 1 191 ? 15.209 5.408 -5.551 1.00 91.38 191 ALA A C 1
ATOM 1535 O O . ALA A 1 191 ? 15.925 6.067 -6.310 1.00 91.38 191 ALA A O 1
ATOM 1536 N N . ILE A 1 192 ? 15.718 4.574 -4.634 1.00 87.06 192 ILE A N 1
ATOM 1537 C CA . ILE A 1 192 ? 17.159 4.319 -4.472 1.00 87.06 192 ILE A CA 1
ATOM 1538 C C . ILE A 1 192 ? 17.731 3.652 -5.727 1.00 87.06 192 ILE A C 1
ATOM 1540 O O . ILE A 1 192 ? 18.786 4.060 -6.208 1.00 87.06 192 ILE A O 1
ATOM 1544 N N . GLN A 1 193 ? 17.024 2.673 -6.302 1.00 85.69 193 GLN A N 1
ATOM 1545 C CA . GLN A 1 193 ? 17.467 2.002 -7.532 1.00 85.69 193 GLN A CA 1
ATOM 1546 C C . GLN A 1 193 ? 17.542 2.952 -8.732 1.00 85.69 193 GLN A C 1
ATOM 1548 O O . GLN A 1 193 ? 18.349 2.737 -9.632 1.00 85.69 193 GLN A O 1
ATOM 1553 N N . GLN A 1 194 ? 16.722 4.003 -8.740 1.00 88.44 194 GLN A N 1
ATOM 1554 C CA . GLN A 1 194 ? 16.711 5.025 -9.785 1.00 88.44 194 GLN A CA 1
ATOM 1555 C C . GLN A 1 194 ? 17.656 6.201 -9.498 1.00 88.44 194 GLN A C 1
ATOM 1557 O O . GLN A 1 194 ? 17.657 7.172 -10.254 1.00 88.44 194 GLN A O 1
ATOM 1562 N N . SER A 1 195 ? 18.459 6.151 -8.425 1.00 87.94 195 SER A N 1
ATOM 1563 C CA . SER A 1 195 ? 19.336 7.254 -7.990 1.00 87.94 195 SER A CA 1
ATOM 1564 C C . SER A 1 195 ? 18.606 8.601 -7.844 1.00 87.94 195 SER A C 1
ATOM 1566 O O . SER A 1 195 ? 19.164 9.669 -8.091 1.00 87.94 195 SER A O 1
ATOM 1568 N N . SER A 1 196 ? 17.329 8.559 -7.455 1.00 90.31 196 SER A N 1
ATOM 1569 C CA . SER A 1 196 ? 16.483 9.747 -7.368 1.00 90.31 196 SER A CA 1
ATOM 1570 C C . SER A 1 196 ? 16.635 10.449 -6.019 1.00 90.31 196 SER A C 1
ATOM 1572 O O . SER A 1 196 ? 16.604 9.806 -4.968 1.00 90.31 196 SER A O 1
ATOM 1574 N N . GLN A 1 197 ? 16.683 11.786 -6.030 1.00 93.06 197 GLN A N 1
ATOM 1575 C CA . GLN A 1 197 ? 16.620 12.623 -4.817 1.00 93.06 197 GLN A CA 1
ATOM 1576 C C . GLN A 1 197 ? 15.369 12.336 -3.966 1.00 93.06 197 GLN A C 1
ATOM 1578 O O . GLN A 1 197 ? 15.372 12.534 -2.751 1.00 93.06 197 GLN A O 1
ATOM 1583 N N . VAL A 1 198 ? 14.311 11.804 -4.589 1.00 92.81 198 VAL A N 1
ATOM 1584 C CA . VAL A 1 198 ? 13.090 11.348 -3.911 1.00 92.81 198 VAL A CA 1
ATOM 1585 C C . VAL A 1 198 ? 13.399 10.287 -2.849 1.00 92.81 198 VAL A C 1
ATOM 1587 O O . VAL A 1 198 ? 12.764 10.288 -1.797 1.00 92.81 198 VAL A O 1
ATOM 1590 N N . GLY A 1 199 ? 14.404 9.430 -3.061 1.00 93.19 199 GLY A N 1
ATOM 1591 C CA . GLY A 1 199 ? 14.808 8.413 -2.087 1.00 93.19 199 GLY A CA 1
ATOM 1592 C C . GLY A 1 199 ? 15.271 9.024 -0.763 1.00 93.19 199 GLY A C 1
ATOM 1593 O O . GLY A 1 199 ? 14.832 8.587 0.300 1.00 93.19 199 GLY A O 1
ATOM 1594 N N . THR A 1 200 ? 16.073 10.091 -0.821 1.00 93.56 200 THR A N 1
ATOM 1595 C CA . THR A 1 200 ? 16.536 10.837 0.361 1.00 93.56 200 THR A CA 1
ATOM 1596 C C . THR A 1 200 ? 15.368 11.460 1.124 1.00 93.56 200 THR A C 1
ATOM 1598 O O . THR A 1 200 ? 15.316 11.388 2.351 1.00 93.56 200 THR A O 1
ATOM 1601 N N . VAL A 1 201 ? 14.395 12.029 0.404 1.00 95.94 201 VAL A N 1
ATOM 1602 C CA . VAL A 1 201 ? 13.195 12.630 1.007 1.00 95.94 201 VAL A CA 1
ATOM 1603 C C . VAL A 1 201 ? 12.327 11.568 1.686 1.00 95.94 201 VAL A C 1
ATOM 1605 O O . VAL A 1 201 ? 11.912 11.757 2.828 1.00 95.94 201 VAL A O 1
ATOM 1608 N N . LEU A 1 202 ? 12.082 10.433 1.025 1.00 93.31 202 LEU A N 1
ATOM 1609 C CA . LEU A 1 202 ? 11.312 9.323 1.597 1.00 93.31 202 LEU A CA 1
ATOM 1610 C C . LEU A 1 202 ? 12.004 8.720 2.824 1.00 93.31 202 LEU A C 1
ATOM 1612 O O . LEU A 1 202 ? 11.338 8.386 3.805 1.00 93.31 202 LEU A O 1
ATOM 1616 N N . PHE A 1 203 ? 13.335 8.630 2.802 1.00 93.31 203 PHE A N 1
ATOM 1617 C CA . PHE A 1 203 ? 14.119 8.196 3.952 1.00 93.31 203 PHE A CA 1
ATOM 1618 C C . PHE A 1 203 ? 13.982 9.164 5.134 1.00 93.31 203 PHE A C 1
ATOM 1620 O O . PHE A 1 203 ? 13.665 8.733 6.242 1.00 93.31 203 PHE A O 1
ATOM 1627 N N . ALA A 1 204 ? 14.131 10.472 4.900 1.00 96.19 204 ALA A N 1
ATOM 1628 C CA . ALA A 1 204 ? 13.932 11.490 5.931 1.00 96.19 204 ALA A CA 1
ATOM 1629 C C . ALA A 1 204 ? 12.505 11.456 6.509 1.00 96.19 204 ALA A C 1
ATOM 1631 O O . ALA A 1 204 ? 12.326 11.534 7.725 1.00 96.19 204 ALA A O 1
ATOM 1632 N N . LEU A 1 205 ? 11.489 11.262 5.660 1.00 96.19 205 LEU A N 1
ATOM 1633 C CA . LEU A 1 205 ? 10.100 11.106 6.095 1.00 96.19 205 LEU A CA 1
ATOM 1634 C C . LEU A 1 205 ? 9.918 9.863 6.979 1.00 96.19 205 LEU A C 1
ATOM 1636 O O . LEU A 1 205 ? 9.270 9.938 8.022 1.00 96.19 205 LEU A O 1
ATOM 1640 N N . LYS A 1 206 ? 10.524 8.731 6.603 1.00 93.62 206 LYS A N 1
ATOM 1641 C CA . LYS A 1 206 ? 10.496 7.500 7.403 1.00 93.62 206 LYS A CA 1
ATOM 1642 C C . LYS A 1 206 ? 11.157 7.694 8.771 1.00 93.62 206 LYS A C 1
ATOM 1644 O O . LYS A 1 206 ? 10.595 7.249 9.770 1.00 93.62 206 LYS A O 1
ATOM 1649 N N . LEU A 1 207 ? 12.303 8.379 8.826 1.00 94.25 207 LEU A N 1
ATOM 1650 C CA . LEU A 1 207 ? 12.966 8.727 10.087 1.00 94.25 207 LEU A CA 1
ATOM 1651 C C . LEU A 1 207 ? 12.068 9.597 10.970 1.00 94.25 207 LEU A C 1
ATOM 1653 O O . LEU A 1 207 ? 11.912 9.305 12.152 1.00 94.25 207 LEU A O 1
ATOM 1657 N N . LEU A 1 208 ? 11.422 10.616 10.398 1.00 96.56 208 LEU A N 1
ATOM 1658 C CA . LEU A 1 208 ? 10.512 11.485 11.142 1.00 96.56 208 LEU A CA 1
ATOM 1659 C C . LEU A 1 208 ? 9.328 10.705 11.731 1.00 96.56 208 LEU A C 1
ATOM 1661 O O . LEU A 1 208 ? 8.987 10.898 12.895 1.00 96.56 208 LEU A O 1
ATOM 1665 N N . MET A 1 209 ? 8.723 9.794 10.960 1.00 94.12 209 MET A N 1
ATOM 1666 C CA . MET A 1 209 ? 7.639 8.939 11.460 1.00 94.12 209 MET A CA 1
ATOM 1667 C C . MET A 1 209 ? 8.090 8.053 12.627 1.00 94.12 209 MET A C 1
ATOM 1669 O O . MET A 1 209 ? 7.329 7.875 13.574 1.00 94.12 209 MET A O 1
ATOM 1673 N N . MET A 1 210 ? 9.314 7.519 12.570 1.00 91.81 210 MET A N 1
ATOM 1674 C CA . MET A 1 210 ? 9.887 6.706 13.646 1.00 91.81 210 MET A CA 1
ATOM 1675 C C . MET A 1 210 ? 10.100 7.534 14.919 1.00 91.81 210 MET A C 1
ATOM 1677 O O . MET A 1 210 ? 9.669 7.128 15.992 1.00 91.81 210 MET A O 1
ATOM 1681 N N . VAL A 1 211 ? 10.658 8.742 14.792 1.00 95.62 211 VAL A N 1
ATOM 1682 C CA . VAL A 1 211 ? 10.867 9.657 15.927 1.00 95.62 211 VAL A CA 1
ATOM 1683 C C . VAL A 1 211 ? 9.545 10.044 16.594 1.00 95.62 211 VAL A C 1
ATOM 1685 O O . VAL A 1 211 ? 9.460 10.084 17.818 1.00 95.62 211 VAL A O 1
ATOM 1688 N N . VAL A 1 212 ? 8.489 10.305 15.817 1.00 93.81 212 VAL A N 1
ATOM 1689 C CA . VAL A 1 212 ? 7.158 10.615 16.372 1.00 93.81 212 VAL A CA 1
ATOM 1690 C C . VAL A 1 212 ? 6.609 9.448 17.202 1.00 93.81 212 VAL A C 1
ATOM 1692 O O . VAL A 1 212 ? 5.976 9.669 18.237 1.00 93.81 212 VAL A O 1
ATOM 1695 N N . ASP A 1 213 ? 6.875 8.212 16.786 1.00 90.06 213 ASP A N 1
ATOM 1696 C CA . ASP A 1 213 ? 6.457 7.016 17.516 1.00 90.06 213 ASP A CA 1
ATOM 1697 C C . ASP A 1 213 ? 7.251 6.814 18.807 1.00 90.06 213 ASP A C 1
ATOM 1699 O O . ASP A 1 213 ? 6.663 6.502 19.847 1.00 90.06 213 ASP A O 1
ATOM 1703 N N . ASP A 1 214 ? 8.556 7.070 18.771 1.00 92.06 214 ASP A N 1
ATOM 1704 C CA . ASP A 1 214 ? 9.419 7.035 19.953 1.00 92.06 214 ASP A CA 1
ATOM 1705 C C . ASP A 1 214 ? 9.004 8.099 20.977 1.00 92.06 214 ASP A C 1
ATOM 1707 O O . ASP A 1 214 ? 8.893 7.815 22.169 1.00 92.06 214 ASP A O 1
ATOM 1711 N N . ILE A 1 215 ? 8.672 9.313 20.523 1.00 94.50 215 ILE A N 1
ATOM 1712 C CA . ILE A 1 215 ? 8.159 10.374 21.402 1.00 94.50 215 ILE A CA 1
ATOM 1713 C C . ILE A 1 215 ? 6.849 9.936 22.057 1.00 94.50 215 ILE A C 1
ATOM 1715 O O . ILE A 1 215 ? 6.680 10.103 23.265 1.00 94.50 215 ILE A O 1
ATOM 1719 N N . LYS A 1 216 ? 5.927 9.347 21.286 1.00 90.19 216 LYS A N 1
ATOM 1720 C CA . LYS A 1 216 ? 4.641 8.888 21.816 1.00 90.19 216 LYS A CA 1
ATOM 1721 C C . LYS A 1 216 ? 4.819 7.777 22.852 1.00 90.19 216 LYS A C 1
ATOM 1723 O O . LYS A 1 216 ? 4.232 7.850 23.927 1.00 90.19 216 LYS A O 1
ATOM 1728 N N . THR A 1 217 ? 5.644 6.775 22.559 1.00 89.31 217 THR A N 1
ATOM 1729 C CA . THR A 1 217 ? 5.908 5.673 23.498 1.00 89.31 217 THR A CA 1
ATOM 1730 C C . THR A 1 217 ? 6.608 6.162 24.766 1.00 89.31 217 THR A C 1
ATOM 1732 O O . THR A 1 217 ? 6.248 5.738 25.865 1.00 89.31 217 THR A O 1
ATOM 1735 N N . HIS A 1 218 ? 7.548 7.103 24.643 1.00 92.94 218 HIS A N 1
ATOM 1736 C CA . HIS A 1 218 ? 8.194 7.736 25.789 1.00 92.94 218 HIS A CA 1
ATOM 1737 C C . HIS A 1 218 ? 7.202 8.547 26.634 1.00 92.94 218 HIS A C 1
ATOM 1739 O O . HIS A 1 218 ? 7.214 8.453 27.862 1.00 92.94 218 HIS A O 1
ATOM 1745 N N . GLN A 1 219 ? 6.303 9.299 25.993 1.00 91.44 219 GLN A N 1
ATOM 1746 C CA . GLN A 1 219 ? 5.247 10.044 26.673 1.00 91.44 219 GLN A CA 1
ATOM 1747 C C . GLN A 1 219 ? 4.302 9.102 27.432 1.00 91.44 219 GLN A C 1
ATOM 1749 O O . GLN A 1 219 ? 4.042 9.330 28.612 1.00 91.44 219 GLN A O 1
ATOM 1754 N N . ASP A 1 220 ? 3.847 8.019 26.800 1.00 88.62 220 ASP A N 1
ATOM 1755 C CA . ASP A 1 220 ? 2.974 7.021 27.429 1.00 88.62 220 ASP A CA 1
ATOM 1756 C C . ASP A 1 220 ? 3.662 6.355 28.638 1.00 88.62 220 ASP A C 1
ATOM 1758 O O . ASP A 1 220 ? 3.055 6.187 29.701 1.00 88.62 220 ASP A O 1
ATOM 1762 N N . PHE A 1 221 ? 4.956 6.037 28.518 1.00 92.44 221 PHE A N 1
ATOM 1763 C CA . PHE A 1 221 ? 5.762 5.502 29.618 1.00 92.44 221 PHE A CA 1
ATOM 1764 C C . PHE A 1 221 ? 5.875 6.487 30.789 1.00 92.44 221 PHE A C 1
ATOM 1766 O O . PHE A 1 221 ? 5.672 6.105 31.945 1.00 92.44 221 PHE A O 1
ATOM 1773 N N . MET A 1 222 ? 6.165 7.760 30.506 1.00 93.00 222 MET A N 1
ATOM 1774 C CA . MET A 1 222 ? 6.285 8.803 31.529 1.00 93.00 222 MET A CA 1
ATOM 1775 C C . MET A 1 222 ? 4.951 9.067 32.235 1.00 93.00 222 MET A C 1
ATOM 1777 O O . MET A 1 222 ? 4.927 9.160 33.462 1.00 93.00 222 MET A O 1
ATOM 1781 N N . MET A 1 223 ? 3.837 9.105 31.495 1.00 91.00 223 MET A N 1
ATOM 1782 C CA . MET A 1 223 ? 2.495 9.250 32.073 1.00 91.00 223 MET A CA 1
ATOM 1783 C C . MET A 1 223 ? 2.173 8.095 33.027 1.00 91.00 223 MET A C 1
ATOM 1785 O O . MET A 1 223 ? 1.740 8.326 34.157 1.00 91.00 223 MET A O 1
ATOM 1789 N N . LYS A 1 224 ? 2.485 6.857 32.622 1.00 91.00 224 LYS A N 1
ATOM 1790 C CA . LYS A 1 224 ? 2.307 5.671 33.467 1.00 91.00 224 LYS A CA 1
ATOM 1791 C C . LYS A 1 224 ? 3.172 5.722 34.731 1.00 91.00 224 LYS A C 1
ATOM 1793 O O . LYS A 1 224 ? 2.687 5.385 35.808 1.00 91.00 224 LYS A O 1
ATOM 1798 N N . LYS A 1 225 ? 4.434 6.157 34.625 1.00 93.00 225 LYS A N 1
ATOM 1799 C CA . LYS A 1 225 ? 5.367 6.248 35.764 1.00 93.00 225 LYS A CA 1
ATOM 1800 C C . LYS A 1 225 ? 4.940 7.294 36.796 1.00 93.00 225 LYS A C 1
ATOM 1802 O O . LYS A 1 225 ? 5.159 7.093 37.986 1.00 93.00 225 LYS A O 1
ATOM 1807 N N . LEU A 1 226 ? 4.326 8.387 36.350 1.00 95.94 226 LEU A N 1
ATOM 1808 C CA . LEU A 1 226 ? 3.820 9.444 37.229 1.00 95.94 226 LEU A CA 1
ATOM 1809 C C . LEU A 1 226 ? 2.469 9.100 37.877 1.00 95.94 226 LEU A C 1
ATOM 1811 O O . LEU A 1 226 ? 1.961 9.897 38.660 1.00 95.94 226 LEU A O 1
ATOM 1815 N N . GLY A 1 227 ? 1.868 7.947 37.551 1.00 93.81 227 GLY A N 1
ATOM 1816 C CA . GLY A 1 227 ? 0.514 7.605 37.994 1.00 93.81 227 GLY A CA 1
ATOM 1817 C C . GLY A 1 227 ? -0.543 8.588 37.484 1.00 93.81 227 GLY A C 1
ATOM 1818 O O . GLY A 1 227 ? -1.650 8.635 38.018 1.00 93.81 227 GLY A O 1
ATOM 1819 N N . LEU A 1 228 ? -0.201 9.392 36.473 1.00 90.56 228 LEU A N 1
ATOM 1820 C CA . LEU A 1 228 ? -1.144 10.306 35.862 1.00 90.56 228 LEU A CA 1
ATOM 1821 C C . LEU A 1 228 ? -2.108 9.481 35.011 1.00 90.56 228 LEU A C 1
ATOM 1823 O O . LEU A 1 228 ? -1.669 8.575 34.291 1.00 90.56 228 LEU A O 1
ATOM 1827 N N . PRO A 1 229 ? -3.418 9.771 35.073 1.00 84.31 229 PRO A N 1
ATOM 1828 C CA . PRO A 1 229 ? -4.355 9.155 34.154 1.00 84.31 229 PRO A CA 1
ATOM 1829 C C . PRO A 1 229 ? -3.894 9.452 32.719 1.00 84.31 229 PRO A C 1
ATOM 1831 O O . PRO A 1 229 ? -3.350 10.536 32.466 1.00 84.31 229 PRO A O 1
ATOM 1834 N N . PRO A 1 230 ? -4.066 8.503 31.780 1.00 76.00 230 PRO A N 1
ATOM 1835 C CA . PRO A 1 230 ? -3.746 8.758 30.384 1.00 76.00 230 PRO A CA 1
ATOM 1836 C C . PRO A 1 230 ? -4.453 10.047 29.954 1.00 76.00 230 PRO A C 1
ATOM 1838 O O . PRO A 1 230 ? -5.593 10.277 30.379 1.00 76.00 230 PRO A O 1
ATOM 1841 N N . PRO A 1 231 ? -3.791 10.912 29.162 1.00 72.25 231 PRO A N 1
ATOM 1842 C CA . PRO A 1 231 ? -4.432 12.131 28.699 1.00 72.25 231 PRO A CA 1
ATOM 1843 C C . PRO A 1 231 ? -5.749 11.725 28.032 1.00 72.25 231 PRO A C 1
ATOM 1845 O O . PRO A 1 231 ? -5.745 10.730 27.294 1.00 72.25 231 PRO A O 1
ATOM 1848 N N . PRO A 1 232 ? -6.866 12.425 28.318 1.00 68.75 232 PRO A N 1
ATOM 1849 C CA . PRO A 1 232 ? -8.152 12.084 27.733 1.00 68.75 232 PRO A CA 1
ATOM 1850 C C . PRO A 1 232 ? -7.932 11.990 26.233 1.00 68.75 232 PRO A C 1
ATOM 1852 O O . PRO A 1 232 ? -7.469 12.946 25.601 1.00 68.75 232 PRO A O 1
ATOM 1855 N N . SER A 1 233 ? -8.123 10.788 25.683 1.00 60.66 233 SER A N 1
ATOM 1856 C CA . SER A 1 233 ? -7.896 10.587 24.263 1.00 60.66 233 SER A CA 1
ATOM 1857 C C . SER A 1 233 ? -8.802 11.597 23.567 1.00 60.66 233 SER A C 1
ATOM 1859 O O . SER A 1 233 ? -9.995 11.661 23.863 1.00 60.66 233 SER A O 1
ATOM 1861 N N . ASN A 1 234 ? -8.236 12.443 22.706 1.00 50.69 234 ASN A N 1
ATOM 1862 C CA . ASN A 1 234 ? -8.919 13.612 22.133 1.00 50.69 234 ASN A CA 1
ATOM 1863 C C . ASN A 1 234 ? -10.134 13.244 21.236 1.00 50.69 234 ASN A C 1
ATOM 1865 O O . ASN A 1 234 ? -10.652 14.073 20.495 1.00 50.69 234 ASN A O 1
ATOM 1869 N N . TYR A 1 235 ? -10.573 11.986 21.288 1.00 52.59 235 TYR A N 1
ATOM 1870 C CA . TYR A 1 235 ? -11.732 11.404 20.633 1.00 52.59 235 TYR A CA 1
ATOM 1871 C C . TYR A 1 235 ? -13.019 11.477 21.483 1.00 52.59 235 TYR A C 1
ATOM 1873 O O . TYR A 1 235 ? -14.094 11.251 20.937 1.00 52.59 235 TYR A O 1
ATOM 1881 N N . GLU A 1 236 ? -12.969 11.854 22.769 1.00 43.34 236 GLU A N 1
ATOM 1882 C CA . GLU A 1 236 ? -14.180 12.008 23.613 1.00 43.34 236 GLU A CA 1
ATOM 1883 C C . GLU A 1 236 ? -14.869 13.389 23.518 1.00 43.34 236 GLU A C 1
ATOM 1885 O O . GLU A 1 236 ? -15.907 13.624 24.132 1.00 43.34 236 GLU A O 1
ATOM 1890 N N . GLY A 1 237 ? -14.351 14.316 22.708 1.00 44.44 237 GLY A N 1
ATOM 1891 C CA . GLY A 1 237 ? -14.728 15.734 22.768 1.00 44.44 237 GLY A CA 1
ATOM 1892 C C . GLY A 1 237 ? -16.085 16.173 22.190 1.00 44.44 237 GLY A C 1
ATOM 1893 O O . GLY A 1 237 ? -16.329 17.376 22.176 1.00 44.44 237 GLY A O 1
ATOM 1894 N N . VAL A 1 238 ? -16.967 15.297 21.677 1.00 50.47 238 VAL A N 1
ATOM 1895 C CA . VAL A 1 238 ? -18.165 15.780 20.931 1.00 50.47 238 VAL A CA 1
ATOM 1896 C C . VAL A 1 238 ? -19.505 15.104 21.281 1.00 50.47 238 VAL A C 1
ATOM 1898 O O . VAL A 1 238 ? -20.549 15.629 20.904 1.00 50.47 238 VAL A O 1
ATOM 1901 N N . ALA A 1 239 ? -19.557 13.998 22.032 1.00 47.31 239 ALA A N 1
ATOM 1902 C CA . ALA A 1 239 ? -20.779 13.171 22.056 1.00 47.31 239 ALA A CA 1
ATOM 1903 C C . ALA A 1 239 ? -21.665 13.209 23.320 1.00 47.31 239 ALA A C 1
ATOM 1905 O O . ALA A 1 239 ? -22.688 12.530 23.326 1.00 47.31 239 ALA A O 1
ATOM 1906 N N . ALA A 1 240 ? -21.372 13.990 24.366 1.00 43.34 240 ALA A N 1
ATOM 1907 C CA . ALA A 1 240 ? -22.177 13.936 25.597 1.00 43.34 240 ALA A CA 1
ATOM 1908 C C . ALA A 1 240 ? -22.633 15.310 26.115 1.00 43.34 240 ALA A C 1
ATOM 1910 O O . ALA A 1 240 ? -22.202 15.783 27.161 1.00 43.34 240 ALA A O 1
ATOM 1911 N N . ARG A 1 241 ? -23.595 15.930 25.420 1.00 42.03 241 ARG A N 1
ATOM 1912 C CA . ARG A 1 241 ? -24.607 16.763 26.091 1.00 42.03 241 ARG A CA 1
ATOM 1913 C C . ARG A 1 241 ? -25.826 15.885 26.367 1.00 42.03 241 ARG A C 1
ATOM 1915 O O . ARG A 1 241 ? -26.768 15.887 25.583 1.00 42.03 241 ARG A O 1
ATOM 1922 N N . HIS A 1 242 ? -25.803 15.132 27.465 1.00 47.09 242 HIS A N 1
ATOM 1923 C CA . HIS A 1 242 ? -27.021 14.558 28.040 1.00 47.09 242 HIS A CA 1
ATOM 1924 C C . HIS A 1 242 ? -27.344 15.273 29.363 1.00 47.09 242 HIS A C 1
ATOM 1926 O O . HIS A 1 242 ? -26.432 15.532 30.150 1.00 47.09 242 HIS A O 1
ATOM 1932 N N . PRO A 1 243 ? -28.615 15.652 29.593 1.00 54.41 243 PRO A N 1
ATOM 1933 C CA . PRO A 1 243 ? -29.014 16.439 30.746 1.00 54.41 243 PRO A CA 1
ATOM 1934 C C . PRO A 1 243 ? -29.030 15.611 32.035 1.00 54.41 243 PRO A C 1
ATOM 1936 O O . PRO A 1 243 ? -29.477 14.466 32.064 1.00 54.41 243 PRO A O 1
ATOM 1939 N N . MET A 1 244 ? -28.561 16.273 33.091 1.00 48.69 244 MET A N 1
ATOM 1940 C CA . MET A 1 244 ? -28.646 15.939 34.512 1.00 48.69 244 MET A CA 1
ATOM 1941 C C . MET A 1 244 ? -29.900 15.149 34.910 1.00 48.69 244 MET A C 1
ATOM 1943 O O . MET A 1 244 ? -31.020 15.636 34.747 1.00 48.69 244 MET A O 1
ATOM 1947 N N . LYS A 1 245 ? -29.700 14.000 35.565 1.00 50.03 245 LYS A N 1
ATOM 1948 C CA . LYS A 1 245 ? -30.657 13.432 36.523 1.00 50.03 245 LYS A CA 1
ATOM 1949 C C . LYS A 1 245 ? -29.925 12.733 37.677 1.00 50.03 245 LYS A C 1
ATOM 1951 O O . LYS A 1 245 ? -29.369 11.662 37.489 1.00 50.03 245 LYS A O 1
ATOM 1956 N N . GLY A 1 246 ? -29.971 13.397 38.835 1.00 52.06 246 GLY A N 1
ATOM 1957 C CA . GLY A 1 246 ? -30.257 12.861 40.174 1.00 52.06 246 GLY A CA 1
ATOM 1958 C C . GLY A 1 246 ? -29.458 11.680 40.731 1.00 52.06 246 GLY A C 1
ATOM 1959 O O . GLY A 1 246 ? -29.676 10.539 40.342 1.00 52.06 246 GLY A O 1
ATOM 1960 N N . ASP A 1 247 ? -28.661 12.000 41.752 1.00 48.53 247 ASP A N 1
ATOM 1961 C CA . ASP A 1 247 ? -28.074 11.142 42.789 1.00 48.53 247 ASP A CA 1
ATOM 1962 C C . ASP A 1 247 ? -28.999 10.060 43.382 1.00 48.53 247 ASP A C 1
ATOM 1964 O O . ASP A 1 247 ? -30.180 10.290 43.641 1.00 48.53 247 ASP A O 1
ATOM 1968 N N . THR A 1 248 ? -28.419 8.915 43.758 1.00 47.59 248 THR A N 1
ATOM 1969 C CA . THR A 1 248 ? -28.049 8.577 45.159 1.00 47.59 248 THR A CA 1
ATOM 1970 C C . THR A 1 248 ? -27.584 7.115 45.247 1.00 47.59 248 THR A C 1
ATOM 1972 O O . THR A 1 248 ? -28.241 6.224 44.717 1.00 47.59 248 THR A O 1
ATOM 1975 N N . GLY A 1 249 ? -26.482 6.840 45.961 1.00 40.78 249 GLY A N 1
ATOM 1976 C CA . GLY A 1 249 ? -26.167 5.464 46.381 1.00 40.78 249 GLY A CA 1
ATOM 1977 C C . GLY A 1 249 ? -24.701 5.149 46.680 1.00 40.78 249 GLY A C 1
ATOM 1978 O O . GLY A 1 249 ? -24.006 4.576 45.852 1.00 40.78 249 GLY A O 1
ATOM 1979 N N . SER A 1 250 ? -24.273 5.487 47.897 1.00 50.56 250 SER A N 1
ATOM 1980 C CA . SER A 1 250 ? -23.065 5.015 48.598 1.00 50.56 250 SER A CA 1
ATOM 1981 C C . SER A 1 250 ? -22.923 3.485 48.609 1.00 50.56 250 SER A C 1
ATOM 1983 O O . SER A 1 250 ? -23.929 2.844 48.883 1.00 50.56 250 SER A O 1
ATOM 1985 N N . VAL A 1 251 ? -21.708 2.928 48.428 1.00 41.66 251 VAL A N 1
ATOM 1986 C CA . VAL A 1 251 ? -21.114 1.869 49.288 1.00 41.66 251 VAL A CA 1
ATOM 1987 C C . VAL A 1 251 ? -19.578 1.807 49.124 1.00 41.66 251 VAL A C 1
ATOM 1989 O O . VAL A 1 251 ? -19.023 1.812 48.030 1.00 41.66 251 VAL A O 1
ATOM 1992 N N . SER A 1 252 ? -18.939 1.734 50.292 1.00 46.00 252 SER A N 1
ATOM 1993 C CA . SER A 1 252 ? -17.537 1.503 50.657 1.00 46.00 252 SER A CA 1
ATOM 1994 C C . SER A 1 252 ? -16.964 0.132 50.252 1.00 46.00 252 SER A C 1
ATOM 1996 O O . SER A 1 252 ? -17.666 -0.871 50.335 1.00 46.00 252 SER A O 1
ATOM 1998 N N . GLY A 1 253 ? -15.646 0.060 50.014 1.00 38.09 253 GLY A N 1
ATOM 1999 C CA . GLY A 1 253 ? -14.860 -1.026 50.616 1.00 38.09 253 GLY A CA 1
ATOM 2000 C C . GLY A 1 253 ? -13.780 -1.723 49.780 1.00 38.09 253 GLY A C 1
ATOM 2001 O O . GLY A 1 253 ? -14.068 -2.381 48.790 1.00 38.09 253 GLY A O 1
ATOM 2002 N N . ALA A 1 254 ? -12.578 -1.711 50.369 1.00 35.16 254 ALA A N 1
ATOM 2003 C CA . ALA A 1 254 ? -11.576 -2.784 50.426 1.00 35.16 254 ALA A CA 1
ATOM 2004 C C . ALA A 1 254 ? -10.356 -2.755 49.481 1.00 35.16 254 ALA A C 1
ATOM 2006 O O . ALA A 1 254 ? -10.427 -2.819 48.258 1.00 35.16 254 ALA A O 1
ATOM 2007 N N . ALA A 1 255 ? -9.209 -2.721 50.163 1.00 44.12 255 ALA A N 1
ATOM 2008 C CA . ALA A 1 255 ? -7.839 -2.843 49.703 1.00 44.12 255 ALA A CA 1
ATOM 2009 C C . ALA A 1 255 ? -7.478 -4.262 49.227 1.00 44.12 255 ALA A C 1
ATOM 2011 O O . ALA A 1 255 ? -8.039 -5.249 49.698 1.00 44.12 255 ALA A O 1
ATOM 2012 N N . GLY A 1 256 ? -6.450 -4.362 48.380 1.00 35.75 256 GLY A N 1
ATOM 2013 C CA . GLY A 1 256 ? -5.847 -5.638 47.995 1.00 35.75 256 GLY A CA 1
ATOM 2014 C C . GLY A 1 256 ? -4.587 -5.455 47.153 1.00 35.75 256 GLY A C 1
ATOM 2015 O O . GLY A 1 256 ? -4.649 -5.163 45.967 1.00 35.75 256 GLY A O 1
ATOM 2016 N N . SER A 1 257 ? -3.443 -5.610 47.804 1.00 46.59 257 SER A N 1
ATOM 2017 C CA . SER A 1 257 ? -2.076 -5.582 47.288 1.00 46.59 257 SER A CA 1
ATOM 2018 C C . SER A 1 257 ? -1.702 -6.847 46.499 1.00 46.59 257 SER A C 1
ATOM 2020 O O . SER A 1 257 ? -2.136 -7.936 46.862 1.00 46.59 257 SER A O 1
ATOM 2022 N N . ARG A 1 258 ? -0.805 -6.731 45.503 1.00 39.53 258 ARG A N 1
ATOM 2023 C CA . ARG A 1 258 ? 0.490 -7.454 45.452 1.00 39.53 258 ARG A CA 1
ATOM 2024 C C . ARG A 1 258 ? 1.268 -7.217 44.151 1.00 39.53 258 ARG A C 1
ATOM 2026 O O . ARG A 1 258 ? 0.756 -7.363 43.050 1.00 39.53 258 ARG A O 1
ATOM 2033 N N . SER A 1 259 ? 2.533 -6.874 44.372 1.00 50.72 259 SER A N 1
ATOM 2034 C CA . SER A 1 259 ? 3.650 -6.788 43.436 1.00 50.72 259 SER A CA 1
ATOM 2035 C C . SER A 1 259 ? 4.194 -8.186 43.128 1.00 50.72 259 SER A C 1
ATOM 2037 O O . SER A 1 259 ? 4.392 -8.962 44.065 1.00 50.72 259 SER A O 1
ATOM 2039 N N . ALA A 1 260 ? 4.427 -8.486 41.848 1.00 50.69 260 ALA A N 1
ATOM 2040 C CA . ALA A 1 260 ? 5.319 -9.544 41.366 1.00 50.69 260 ALA A CA 1
ATOM 2041 C C . ALA A 1 260 ? 5.496 -9.400 39.842 1.00 50.69 260 ALA A C 1
ATOM 2043 O O . ALA A 1 260 ? 4.749 -10.019 39.090 1.00 50.69 260 ALA A O 1
ATOM 2044 N N . ASP A 1 261 ? 6.443 -8.579 39.376 1.00 50.81 261 ASP A N 1
ATOM 2045 C CA . ASP A 1 261 ? 6.916 -8.666 37.982 1.00 50.81 261 ASP A CA 1
ATOM 2046 C C . ASP A 1 261 ? 8.326 -8.062 37.826 1.00 50.81 261 ASP A C 1
ATOM 2048 O O . ASP A 1 261 ? 8.498 -6.992 37.253 1.00 50.81 261 ASP A O 1
ATOM 2052 N N . ASP A 1 262 ? 9.339 -8.735 38.387 1.00 48.16 262 ASP A N 1
ATOM 2053 C CA . ASP A 1 262 ? 10.763 -8.342 38.281 1.00 48.16 262 ASP A CA 1
ATOM 2054 C C . ASP A 1 262 ? 11.629 -9.398 37.553 1.00 48.16 262 ASP A C 1
ATOM 2056 O O . ASP A 1 262 ? 12.852 -9.383 37.621 1.00 48.16 262 ASP A O 1
ATOM 2060 N N . GLY A 1 263 ? 11.015 -10.330 36.812 1.00 49.28 263 GLY A N 1
ATOM 2061 C CA . GLY A 1 263 ? 11.729 -11.457 36.184 1.00 49.28 263 GLY A CA 1
ATOM 2062 C C . GLY A 1 263 ? 11.999 -11.354 34.678 1.00 49.28 263 GLY A C 1
ATOM 2063 O O . GLY A 1 263 ? 12.523 -12.299 34.096 1.00 49.28 263 GLY A O 1
ATOM 2064 N N . LYS A 1 264 ? 11.602 -10.269 33.995 1.00 52.00 264 LYS A N 1
ATOM 2065 C CA . LYS A 1 264 ? 11.497 -10.270 32.517 1.00 52.00 264 LYS A CA 1
ATOM 2066 C C . LYS A 1 264 ? 12.618 -9.545 31.759 1.00 52.00 264 LYS A C 1
ATOM 2068 O O . LYS A 1 264 ? 12.588 -9.523 30.530 1.00 52.00 264 LYS A O 1
ATOM 2073 N N . LEU A 1 265 ? 13.606 -8.972 32.449 1.00 53.78 265 LEU A N 1
ATOM 2074 C CA . LEU A 1 265 ? 14.661 -8.172 31.807 1.00 53.78 265 LEU A CA 1
ATOM 2075 C C . LEU A 1 265 ? 15.955 -8.944 31.487 1.00 53.78 265 LEU A C 1
ATOM 2077 O O . LEU A 1 265 ? 16.668 -8.535 30.574 1.00 53.78 265 LEU A O 1
ATOM 2081 N N . GLU A 1 266 ? 16.233 -10.089 32.120 1.00 51.53 266 GLU A N 1
ATOM 2082 C CA . GLU A 1 266 ? 17.471 -10.849 31.843 1.00 51.53 266 GLU A CA 1
ATOM 2083 C C . GLU A 1 266 ? 17.461 -11.589 30.490 1.00 51.53 266 GLU A C 1
ATOM 2085 O O . GLU A 1 266 ? 18.507 -11.754 29.869 1.00 51.53 266 GLU A O 1
ATOM 2090 N N . GLY A 1 267 ? 16.291 -11.939 29.945 1.00 53.75 267 GLY A N 1
ATOM 2091 C CA . GLY A 1 267 ? 16.194 -12.672 28.671 1.00 53.75 267 GLY A CA 1
ATOM 2092 C C . GLY A 1 267 ? 16.399 -11.836 27.396 1.00 53.75 267 GLY A C 1
ATOM 2093 O O . GLY A 1 267 ? 16.427 -12.391 26.295 1.00 53.75 267 GLY A O 1
ATOM 2094 N N . ILE A 1 268 ? 16.503 -10.505 27.501 1.00 62.56 268 ILE A N 1
ATOM 2095 C CA . ILE A 1 268 ? 16.658 -9.622 26.329 1.00 62.56 268 ILE A CA 1
ATOM 2096 C C . ILE A 1 268 ? 18.132 -9.500 25.917 1.00 62.56 268 ILE A C 1
ATOM 2098 O O . ILE A 1 268 ? 18.422 -9.498 24.720 1.00 62.56 268 ILE A O 1
ATOM 2102 N N . ASN A 1 269 ? 19.064 -9.490 26.876 1.00 63.84 269 ASN A N 1
ATOM 2103 C CA . ASN A 1 269 ? 20.495 -9.377 26.576 1.00 63.84 269 ASN A CA 1
ATOM 2104 C C . ASN A 1 269 ? 21.050 -10.629 25.878 1.00 63.84 269 ASN A C 1
ATOM 2106 O O . ASN A 1 269 ? 21.799 -10.501 24.913 1.00 63.84 269 ASN A O 1
ATOM 2110 N N . GLU A 1 270 ? 20.596 -11.826 26.261 1.00 74.50 270 GLU A N 1
ATOM 2111 C CA . GLU A 1 270 ? 21.000 -13.083 25.605 1.00 74.50 270 GLU A CA 1
ATOM 2112 C C . GLU A 1 270 ? 20.561 -13.148 24.130 1.00 74.50 270 GLU A C 1
ATOM 2114 O O . GLU A 1 270 ? 21.256 -13.692 23.271 1.00 74.50 270 GLU A O 1
ATOM 2119 N N . ARG A 1 271 ? 19.412 -12.544 23.794 1.00 73.81 271 ARG A N 1
ATOM 2120 C CA . ARG A 1 271 ? 18.924 -12.482 22.407 1.00 73.81 271 ARG A CA 1
ATOM 2121 C C . ARG A 1 271 ? 19.704 -11.498 21.539 1.00 73.81 271 ARG A C 1
ATOM 2123 O O . ARG A 1 271 ? 19.774 -11.712 20.327 1.00 73.81 271 ARG A O 1
ATOM 2130 N N . LEU A 1 272 ? 20.279 -10.451 22.130 1.00 75.62 272 LEU A N 1
ATOM 2131 C CA . LEU A 1 272 ? 21.077 -9.466 21.399 1.00 75.62 272 LEU A CA 1
ATOM 2132 C C . LEU A 1 272 ? 22.429 -10.060 20.970 1.00 75.62 272 LEU A C 1
ATOM 2134 O O . LEU A 1 272 ? 22.820 -9.929 19.812 1.00 75.62 272 LEU A O 1
ATOM 2138 N N . GLU A 1 273 ? 23.074 -10.816 21.860 1.00 85.44 273 GLU A N 1
ATOM 2139 C CA . GLU A 1 273 ? 24.380 -11.439 21.607 1.00 85.44 273 GLU A CA 1
ATOM 2140 C C . GLU A 1 273 ? 24.315 -12.511 20.497 1.00 85.44 273 GLU A C 1
ATOM 2142 O O . GLU A 1 273 ? 25.220 -12.651 19.667 1.00 85.44 273 GLU A O 1
ATOM 2147 N N . VAL A 1 274 ? 23.193 -13.238 20.414 1.00 87.62 274 VAL A N 1
ATOM 2148 C CA . VAL A 1 274 ? 22.941 -14.219 19.343 1.00 87.62 274 VAL A CA 1
ATOM 2149 C C . VAL A 1 274 ? 22.752 -13.542 17.981 1.00 87.62 274 VAL A C 1
ATOM 2151 O O . VAL A 1 274 ? 23.170 -14.098 16.961 1.00 87.62 274 VAL A O 1
ATOM 2154 N N . LEU A 1 275 ? 22.143 -12.353 17.933 1.00 80.69 275 LEU A N 1
ATOM 2155 C CA . LEU A 1 275 ? 21.964 -11.602 16.686 1.00 80.69 275 LEU A CA 1
ATOM 2156 C C . LEU A 1 275 ? 23.281 -10.995 16.191 1.00 80.69 275 LEU A C 1
ATOM 2158 O O . LEU A 1 275 ? 23.548 -11.043 14.990 1.00 80.69 275 LEU A O 1
ATOM 2162 N N . GLU A 1 276 ? 24.132 -10.522 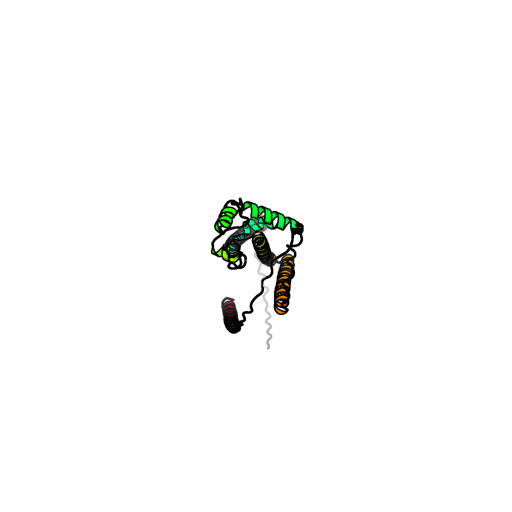17.098 1.00 87.44 276 GLU A N 1
ATOM 2163 C CA . GLU A 1 276 ? 25.438 -9.949 16.758 1.00 87.44 276 GLU A CA 1
ATOM 2164 C C . GLU A 1 276 ? 26.389 -11.007 16.171 1.00 87.44 276 GLU A C 1
ATOM 2166 O O . GLU A 1 276 ? 26.957 -10.809 15.092 1.00 87.44 276 GLU A O 1
ATOM 2171 N N . LYS A 1 277 ? 26.436 -12.211 16.766 1.00 89.94 277 LYS A N 1
ATOM 2172 C CA . LYS A 1 277 ? 27.154 -13.365 16.183 1.00 89.94 277 LYS A CA 1
ATOM 2173 C C . LYS A 1 277 ? 26.633 -13.758 14.798 1.00 89.94 277 LYS A C 1
ATOM 2175 O O . LYS A 1 277 ? 27.405 -14.207 13.948 1.00 89.94 277 LYS A O 1
ATOM 2180 N N . ARG A 1 278 ? 25.328 -13.608 14.550 1.00 85.62 278 ARG A N 1
ATOM 2181 C CA . ARG A 1 278 ? 24.716 -13.954 13.259 1.00 85.62 278 ARG A CA 1
ATOM 2182 C C . ARG A 1 278 ? 25.017 -12.914 12.177 1.00 85.62 278 ARG A C 1
ATOM 2184 O O . ARG A 1 278 ? 25.195 -13.310 11.028 1.00 85.62 278 ARG A O 1
ATOM 2191 N N . SER A 1 279 ? 25.118 -11.635 12.549 1.00 87.00 279 SER A N 1
ATOM 2192 C CA . SER A 1 279 ? 25.551 -10.551 11.657 1.00 87.00 279 SER A CA 1
ATOM 2193 C C . SER A 1 279 ? 26.994 -10.762 11.202 1.00 87.00 279 SER A C 1
ATOM 2195 O O . SER A 1 279 ? 27.241 -10.888 10.006 1.00 87.00 279 SER A O 1
ATOM 2197 N N . ALA A 1 280 ? 27.920 -10.959 12.147 1.00 87.62 280 ALA A N 1
ATOM 2198 C CA . ALA A 1 280 ? 29.337 -11.173 11.839 1.00 87.62 280 ALA A CA 1
ATOM 2199 C C . ALA A 1 280 ? 29.579 -12.415 10.957 1.00 87.62 280 ALA A C 1
ATOM 2201 O O . ALA A 1 280 ? 30.472 -12.438 10.111 1.00 87.62 280 ALA A O 1
ATOM 2202 N N . SER A 1 281 ? 28.752 -13.458 11.105 1.00 89.69 281 SER A N 1
ATOM 2203 C CA . SER A 1 281 ? 28.836 -14.648 10.253 1.00 89.69 281 SER A CA 1
ATOM 2204 C C . SER A 1 281 ? 28.351 -14.419 8.815 1.00 89.69 281 SER A C 1
ATOM 2206 O O . SER A 1 281 ? 28.740 -15.196 7.937 1.00 89.69 281 SER A O 1
ATOM 2208 N N . MET A 1 282 ? 27.473 -13.445 8.561 1.00 81.69 282 MET A N 1
ATOM 2209 C CA . MET A 1 282 ? 27.021 -13.131 7.201 1.00 81.69 282 MET A CA 1
ATOM 2210 C C . MET A 1 282 ? 28.057 -12.313 6.440 1.00 81.69 282 MET A C 1
ATOM 2212 O O . MET A 1 282 ? 28.297 -12.618 5.272 1.00 81.69 282 MET A O 1
ATOM 2216 N N . ASP A 1 283 ? 28.721 -11.368 7.103 1.00 82.69 283 ASP A N 1
ATOM 2217 C CA . ASP A 1 283 ? 29.756 -10.538 6.476 1.00 82.69 283 ASP A CA 1
ATOM 2218 C C . ASP A 1 283 ? 30.923 -11.402 5.977 1.00 82.69 283 ASP A C 1
ATOM 2220 O O . ASP A 1 283 ? 31.336 -11.307 4.823 1.00 82.69 283 ASP A O 1
ATOM 2224 N N . HIS A 1 284 ? 31.329 -12.399 6.770 1.00 79.38 284 HIS A N 1
ATOM 2225 C CA . HIS A 1 284 ? 32.356 -13.365 6.367 1.00 79.38 284 HIS A CA 1
ATOM 2226 C C . HIS A 1 284 ? 31.968 -14.257 5.174 1.00 79.38 284 HIS A C 1
ATOM 2228 O O . HIS A 1 284 ? 32.842 -14.814 4.508 1.00 79.38 284 HIS A O 1
ATOM 2234 N N . LYS A 1 285 ? 30.667 -14.453 4.916 1.00 77.81 285 LYS A N 1
ATOM 2235 C CA . LYS A 1 285 ? 30.188 -15.195 3.737 1.00 77.81 285 LYS A CA 1
ATOM 2236 C C . LYS A 1 285 ? 30.142 -14.316 2.492 1.00 77.81 285 LYS A C 1
ATOM 2238 O O . LYS A 1 285 ? 30.331 -14.849 1.403 1.00 77.81 285 LYS A O 1
ATOM 2243 N N . LEU A 1 286 ? 29.901 -13.017 2.650 1.00 71.06 286 LEU A N 1
ATOM 2244 C CA . LEU A 1 286 ? 29.900 -12.043 1.558 1.00 71.06 286 LEU A CA 1
ATOM 2245 C C . LEU A 1 286 ? 31.312 -11.829 0.997 1.00 71.06 286 LEU A C 1
ATOM 2247 O O . LEU A 1 286 ? 31.482 -11.922 -0.215 1.00 71.06 286 LEU A O 1
ATOM 2251 N N . ASP A 1 287 ? 32.323 -11.725 1.862 1.00 76.56 287 ASP A N 1
ATOM 2252 C CA . ASP A 1 287 ? 33.742 -11.646 1.461 1.00 76.56 287 ASP A CA 1
ATOM 2253 C C . ASP A 1 287 ? 34.271 -12.912 0.772 1.00 76.56 287 ASP A C 1
ATOM 2255 O O . ASP A 1 287 ? 35.346 -12.908 0.186 1.00 76.56 287 ASP A O 1
ATOM 2259 N N . ARG A 1 288 ? 33.538 -14.027 0.859 1.00 72.00 288 ARG A N 1
ATOM 2260 C CA . ARG A 1 288 ? 33.906 -15.285 0.195 1.00 72.00 288 ARG A CA 1
ATOM 2261 C C . ARG A 1 288 ? 33.271 -15.451 -1.185 1.00 72.00 288 ARG A C 1
ATOM 2263 O O . ARG A 1 288 ? 33.597 -16.413 -1.877 1.00 72.00 288 ARG A O 1
ATOM 2270 N N . ILE A 1 289 ? 32.299 -14.602 -1.517 1.00 73.56 289 ILE A N 1
ATOM 2271 C CA . ILE A 1 289 ? 31.542 -14.633 -2.777 1.00 73.56 289 ILE A CA 1
ATOM 2272 C C . ILE A 1 289 ? 32.021 -13.526 -3.729 1.00 73.56 289 ILE A C 1
ATOM 2274 O O . ILE A 1 289 ? 31.894 -13.693 -4.942 1.00 73.56 289 ILE A O 1
ATOM 2278 N N . LEU A 1 290 ? 32.552 -12.428 -3.186 1.00 59.91 290 LEU A N 1
ATOM 2279 C CA . LEU A 1 290 ? 33.252 -11.371 -3.921 1.00 59.91 290 LEU A CA 1
ATOM 2280 C C . LEU A 1 290 ? 34.716 -11.748 -4.176 1.00 59.91 290 LEU A C 1
ATOM 2282 O O . LEU A 1 290 ? 35.215 -11.369 -5.259 1.00 59.91 290 LEU A O 1
#

Sequence (290 aa):
NSTSREIEGGGEGACQLPTAEINSGYDATVLFFFSSFVIIATIILVNIVVAVLLDEFICSVQRDKDKLEEQKRQLSKKTYYKISGALDPLLTSLAHFNSTQDLSARIGTLYRYLDVDCNHRLSFTEFREGLKKLKVTPRIKLTKEDYDLITDHRALLNIRGEVTRENFEVIIRRQLKLFVQRHIADSMVEAIQQSSQVGTVLFALKLLMMVVDDIKTHQDFMMKKLGLPPPPSNYEGVAARHPMKGDTGSVSGAAGSRSADDGKLEGINERLEVLEKRSASMDHKLDRIL

Radius of gyration: 41.23 Å; chains: 1; bounding box: 116×33×124 Å

InterPro domains:
  IPR002048 EF-hand domain [PS50222] (102-137)
  IPR018247 EF-Hand 1, calcium-binding site [PS00018] (115-127)

Secondary structure (DSSP, 8-state):
-----------------------HHHHHHHHHHHHHHHHHIIIIIHHHHHHHHHHHHHHHHHHHHHHHHHHHHHHHHHHHHHH--TTHHHHHHHS--SSHHHHHHHHHHHHHHH-SS-SSEE-HHHHHHHHHHS--SSPP---HHHHHHHTTTTTTS-TTS-EEHHHHHHHHHHHHHHHHHHHHHHHHHHHHHTT-HHHHHHHHHHHHHHHHHHHHHHHHHHHHHTTPPPPPPTTSSSS------------------------SSHHHHHHHHHHHHHHHHHHHHHTTT-

pLDDT: mean 83.19, std 18.52, range [35.16, 98.38]

Foldseek 3Di:
DDDDDDDDDDDPDPPPDPPPPPPPPPVVVVVVVVVVCCCCCVVPVVVVVVVVVVVVVVVVVVVVVVVVVVVVVVVVVVVCVVLDALCLQVLVVLVPADDPVSSLVVLLVLQVQLCPVPPQWADPVSNQVSQQPDPTPPRRDADPVSVCVLCVNQPQPDPVSIHGSVSSSVSSVVVSLSSVLVVLVSVLVVCVVVVHPVNVVSVVVNVVSVVVVVVVVVVVVVCVVVVHDDDPPPVVPPPDPDDDDDDDDDDDDDDDDDDDDPPPPPVPVVVVVVVVVVVVVVVVVVVVVD

Organism: Hemiselmis andersenii (NCBI:txid464988)